Protein AF-0000000083613245 (afdb_homodimer)

Secondary structure (DSSP, 8-state):
------------------------------HHHHHHHH--SS--EE-HHHHHHHHHTT----HHHHHHHHHHHHHHHHTT-SSEEEE-SSEEEEEETTTTEEEEEEEGGGGTTEEE-S-SEEEE-/------------------------------HHHHHHHH--SS--EE-HHHHHHHHHTT----HHHHHHHHHHHHHHHHTT-SSEEEE-SSEEEEEETTTTEEEEEEEGGGGTTEEE-S-SEEEE-

Organism: NCBI:txid2304605

Solvent-accessible surface area (backbone atoms only — not comparable to full-atom values): 14466 Å² total; per-residue (Å²): 139,84,81,81,79,77,77,77,73,76,81,72,77,76,73,76,73,76,74,73,74,72,72,71,74,68,71,74,65,50,62,60,69,60,43,65,74,68,45,76,83,89,46,65,39,70,34,70,62,15,49,54,36,25,61,76,64,67,61,77,63,51,71,68,54,48,51,53,48,41,53,51,44,51,52,39,35,75,72,66,28,46,26,32,36,38,37,44,86,64,31,34,32,37,31,33,43,81,75,35,27,32,54,37,50,40,52,39,83,68,39,61,71,32,73,44,65,87,24,30,23,39,34,31,89,142,82,80,78,76,81,79,77,75,79,77,71,80,76,74,74,71,77,74,73,73,73,74,72,76,69,74,74,66,50,61,60,67,60,43,65,73,67,45,74,85,87,45,67,41,72,34,70,62,15,49,53,36,24,61,77,64,67,60,80,62,52,72,67,56,48,51,53,49,42,53,51,44,51,52,38,35,76,72,66,29,47,27,31,35,37,37,44,86,64,30,34,31,37,28,34,43,82,74,35,26,34,54,36,48,41,50,38,82,67,39,60,72,33,73,44,66,87,25,30,21,38,34,31,89

Nearest PDB structures (foldseek):
  7pwo-assembly1_k2  TM=3.249E-01  e=3.951E+00  Giardia lamblia ATCC 50803
  7epq-assembly1_B  TM=3.808E-01  e=3.234E+00  Porphyromonas gingivalis ATCC 33277
  7epq-assembly1_A  TM=3.756E-01  e=3.951E+00  Porphyromonas gingivalis ATCC 33277
  6xb3-assembly8_P  TM=3.839E-01  e=4.516E+00  Autographa californica nucleopolyhedrovirus
  3cet-assembly1_B  TM=3.873E-01  e=7.209E+00  Methanococcus maripaludis S2

InterPro domains:
  IPR013367 Flagellar, putative [PF12611] (101-124)
  IPR013367 Flagellar, putative [TIGR02530] (30-125)

pLDDT: mean 77.13, std 27.81, range [25.5, 98.88]

Structure (mmCIF, N/CA/C/O backbone):
data_AF-0000000083613245-model_v1
#
loop_
_entity.id
_entity.type
_entity.pdbx_description
1 polymer 'Flagellar protein'
#
loop_
_atom_site.group_PDB
_atom_site.id
_atom_site.type_symbol
_atom_site.label_atom_id
_atom_site.label_alt_id
_atom_site.label_comp_id
_atom_site.label_asym_id
_atom_site.label_entity_id
_atom_site.label_seq_id
_atom_site.pdbx_PDB_ins_code
_atom_site.Cartn_x
_atom_site.Cartn_y
_atom_site.Cartn_z
_atom_site.occupancy
_atom_site.B_iso_or_equiv
_atom_site.auth_seq_id
_atom_site.auth_comp_id
_atom_site.auth_asym_id
_atom_site.auth_atom_id
_atom_site.pdbx_PDB_model_num
ATOM 1 N N . MET A 1 1 ? -52.812 -88 5.184 1 31.33 1 MET A N 1
ATOM 2 C CA . MET A 1 1 ? -52.656 -86.875 6.078 1 31.33 1 MET A CA 1
ATOM 3 C C . MET A 1 1 ? -51.719 -85.875 5.488 1 31.33 1 MET A C 1
ATOM 5 O O . MET A 1 1 ? -50.5 -86 5.602 1 31.33 1 MET A O 1
ATOM 9 N N . ASN A 1 2 ? -52.031 -85.312 4.133 1 33.16 2 ASN A N 1
ATOM 10 C CA . ASN A 1 2 ? -51.406 -84.562 3.062 1 33.16 2 ASN A CA 1
ATOM 11 C C . ASN A 1 2 ? -51.062 -83.125 3.52 1 33.16 2 ASN A C 1
ATOM 13 O O . ASN A 1 2 ? -51.875 -82.438 4.125 1 33.16 2 ASN A O 1
ATOM 17 N N . ARG A 1 3 ? -49.719 -82.875 3.717 1 37.22 3 ARG A N 1
ATOM 18 C CA . ARG A 1 3 ? -48.844 -81.812 4.184 1 37.22 3 ARG A CA 1
ATOM 19 C C . ARG A 1 3 ? -49.094 -80.5 3.373 1 37.22 3 ARG A C 1
ATOM 21 O O . ARG A 1 3 ? -48.906 -80.5 2.154 1 37.22 3 ARG A O 1
ATOM 28 N N . ILE A 1 4 ? -50.188 -79.75 3.654 1 38.06 4 ILE A N 1
ATOM 29 C CA . ILE A 1 4 ? -50.531 -78.438 3.066 1 38.06 4 ILE A CA 1
ATOM 30 C C . ILE A 1 4 ? -49.344 -77.5 3.086 1 38.06 4 ILE A C 1
ATOM 32 O O . ILE A 1 4 ? -48.781 -77.25 4.148 1 38.06 4 ILE A O 1
ATOM 36 N N . ASP A 1 5 ? -48.5 -77.438 1.998 1 34.72 5 ASP A N 1
ATOM 37 C CA . ASP A 1 5 ? -47.344 -76.688 1.516 1 34.72 5 ASP A CA 1
ATOM 38 C C . ASP A 1 5 ? -47.562 -75.188 1.632 1 34.72 5 ASP A C 1
ATOM 40 O O . ASP A 1 5 ? -48.312 -74.625 0.864 1 34.72 5 ASP A O 1
ATOM 44 N N . ILE A 1 6 ? -47.969 -74.625 2.834 1 37.5 6 ILE A N 1
ATOM 45 C CA . ILE A 1 6 ? -48.25 -73.188 3.025 1 37.5 6 ILE A CA 1
ATOM 46 C C . ILE A 1 6 ? -47.062 -72.375 2.566 1 37.5 6 ILE A C 1
ATOM 48 O O . ILE A 1 6 ? -45.969 -72.5 3.107 1 37.5 6 ILE A O 1
ATOM 52 N N . SER A 1 7 ? -47 -72.062 1.226 1 37.66 7 SER A N 1
ATOM 53 C CA . SER A 1 7 ? -46.094 -71.25 0.382 1 37.66 7 SER A CA 1
ATOM 54 C C . SER A 1 7 ? -45.812 -69.875 1.007 1 37.66 7 SER A C 1
ATOM 56 O O . SER A 1 7 ? -46.75 -69.125 1.3 1 37.66 7 SER A O 1
ATOM 58 N N . HIS A 1 8 ? -44.812 -69.812 1.957 1 38.38 8 HIS A N 1
ATOM 59 C CA . HIS A 1 8 ? -44.281 -68.688 2.705 1 38.38 8 HIS A CA 1
ATOM 60 C C . HIS A 1 8 ? -43.875 -67.562 1.771 1 38.38 8 HIS A C 1
ATOM 62 O O . HIS A 1 8 ? -43.062 -67.75 0.881 1 38.38 8 HIS A O 1
ATOM 68 N N . LEU A 1 9 ? -44.844 -66.812 1.185 1 36.56 9 LEU A N 1
ATOM 69 C CA . LEU A 1 9 ? -44.594 -65.688 0.267 1 36.56 9 LEU A CA 1
ATOM 70 C C . LEU A 1 9 ? -43.75 -64.625 0.919 1 36.56 9 LEU A C 1
ATOM 72 O O . LEU A 1 9 ? -44.188 -63.938 1.831 1 36.56 9 LEU A O 1
ATOM 76 N N . PRO A 1 10 ? -42.5 -64.938 1.386 1 34.09 10 PRO A N 1
ATOM 77 C CA . PRO A 1 10 ? -41.875 -63.812 2.111 1 34.09 10 PRO A CA 1
ATOM 78 C C . PRO A 1 10 ? -41.75 -62.562 1.257 1 34.09 10 PRO A C 1
ATOM 80 O O . PRO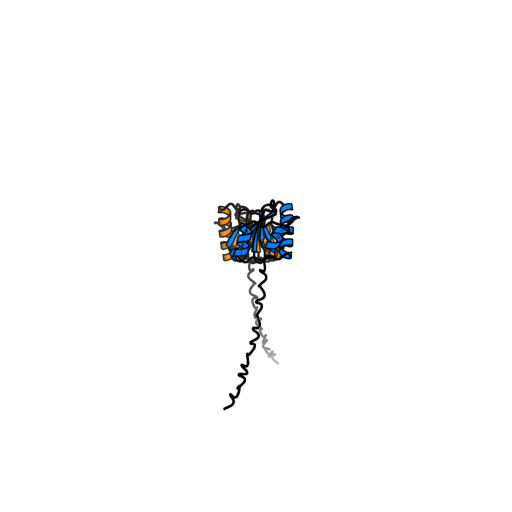 A 1 10 ? -41.562 -62.625 0.042 1 34.09 10 PRO A O 1
ATOM 83 N N . LEU A 1 11 ? -42.625 -61.5 1.404 1 35.75 11 LEU A N 1
ATOM 84 C CA . LEU A 1 11 ? -42.656 -60.156 0.8 1 35.75 11 LEU A CA 1
ATOM 85 C C . LEU A 1 11 ? -41.344 -59.438 0.984 1 35.75 11 LEU A C 1
ATOM 87 O O . LEU A 1 11 ? -40.906 -59.188 2.115 1 35.75 11 LEU A O 1
ATOM 91 N N . ARG A 1 12 ? -40.25 -59.75 0.27 1 36.34 12 ARG A N 1
ATOM 92 C CA . ARG A 1 12 ? -38.938 -59.094 0.307 1 36.34 12 ARG A CA 1
ATOM 93 C C . ARG A 1 12 ? -39.062 -57.625 -0.04 1 36.34 12 ARG A C 1
ATOM 95 O O . ARG A 1 12 ? -39.438 -57.281 -1.157 1 36.34 12 ARG A O 1
ATOM 102 N N . PRO A 1 13 ? -39.531 -56.75 0.922 1 36.31 13 PRO A N 1
ATOM 103 C CA . PRO A 1 13 ? -39.562 -55.344 0.51 1 36.31 13 PRO A CA 1
ATOM 104 C C . PRO A 1 13 ? -38.219 -54.844 -0.017 1 36.31 13 PRO A C 1
ATOM 106 O O . PRO A 1 13 ? -37.156 -55.188 0.548 1 36.31 13 PRO A O 1
ATOM 109 N N . THR A 1 14 ? -37.969 -54.875 -1.329 1 31.77 14 THR A N 1
ATOM 110 C CA . THR A 1 14 ? -36.781 -54.375 -2.045 1 31.77 14 THR A CA 1
ATOM 111 C C . THR A 1 14 ? -36.5 -52.906 -1.676 1 31.77 14 THR A C 1
ATOM 113 O O . THR A 1 14 ? -37.312 -52.031 -1.949 1 31.77 14 THR A O 1
ATOM 116 N N . ILE A 1 15 ? -36.188 -52.656 -0.421 1 32.38 15 ILE A N 1
ATOM 117 C CA . ILE A 1 15 ? -35.781 -51.312 -0.062 1 32.38 15 ILE A CA 1
ATOM 118 C C . ILE A 1 15 ? -34.688 -50.844 -1.024 1 32.38 15 ILE A C 1
ATOM 120 O O . ILE A 1 15 ? -33.625 -51.438 -1.127 1 32.38 15 ILE A O 1
ATOM 124 N N . HIS A 1 16 ? -35.094 -50.375 -2.223 1 32.19 16 HIS A N 1
ATOM 125 C CA . HIS A 1 16 ? -34.188 -49.719 -3.129 1 32.19 16 HIS A CA 1
ATOM 126 C C . HIS A 1 16 ? -33.344 -48.656 -2.391 1 32.19 16 HIS A C 1
ATOM 128 O O . HIS A 1 16 ? -33.906 -47.812 -1.701 1 32.19 16 HIS A O 1
ATOM 134 N N . LYS A 1 17 ? -32.25 -49.031 -1.777 1 25.5 17 LYS A N 1
ATOM 135 C CA . LYS A 1 17 ? -31.25 -48.094 -1.255 1 25.5 17 LYS A CA 1
ATOM 136 C C . LYS A 1 17 ? -30.891 -47.031 -2.287 1 25.5 17 LYS A C 1
ATOM 138 O O . LYS A 1 17 ? -30.422 -47.344 -3.379 1 25.5 17 LYS A O 1
ATOM 143 N N . LYS A 1 18 ? -31.719 -45.969 -2.408 1 30.31 18 LYS A N 1
ATOM 144 C CA . LYS A 1 18 ? -31.25 -44.75 -3.082 1 30.31 18 LYS A CA 1
ATOM 145 C C . LYS A 1 18 ? -29.812 -44.438 -2.699 1 30.31 18 LYS A C 1
ATOM 147 O O . LYS A 1 18 ? -29.531 -44.156 -1.531 1 30.31 18 LYS A O 1
ATOM 152 N N . ASN A 1 19 ? -28.844 -45.281 -3.219 1 26.42 19 ASN A N 1
ATOM 153 C CA . ASN A 1 19 ? -27.438 -44.875 -3.1 1 26.42 19 ASN A CA 1
ATOM 154 C C . ASN A 1 19 ? -27.25 -43.406 -3.355 1 26.42 19 ASN A C 1
ATOM 156 O O . ASN A 1 19 ? -27.547 -42.906 -4.445 1 26.42 19 ASN A O 1
ATOM 160 N N . ALA A 1 20 ? -27.531 -42.5 -2.377 1 31.92 20 ALA A N 1
ATOM 161 C CA . ALA A 1 20 ? -27.141 -41.094 -2.359 1 31.92 20 ALA A CA 1
ATOM 162 C C . ALA A 1 20 ? -25.703 -40.906 -2.805 1 31.92 20 ALA A C 1
ATOM 164 O O . ALA A 1 20 ? -24.781 -41.375 -2.131 1 31.92 20 ALA A O 1
ATOM 165 N N . THR A 1 21 ? -25.469 -41.156 -4.121 1 29.47 21 THR A N 1
ATOM 166 C CA . THR A 1 21 ? -24.172 -40.719 -4.625 1 29.47 21 THR A CA 1
ATOM 167 C C . THR A 1 21 ? -23.812 -39.344 -4.07 1 29.47 21 THR A C 1
ATOM 169 O O . THR A 1 21 ? -24.516 -38.375 -4.328 1 29.47 21 THR A O 1
ATOM 172 N N . ILE A 1 22 ? -23.375 -39.25 -2.791 1 29.56 22 ILE A N 1
ATOM 173 C CA . ILE A 1 22 ? -22.656 -38.094 -2.307 1 29.56 22 ILE A CA 1
ATOM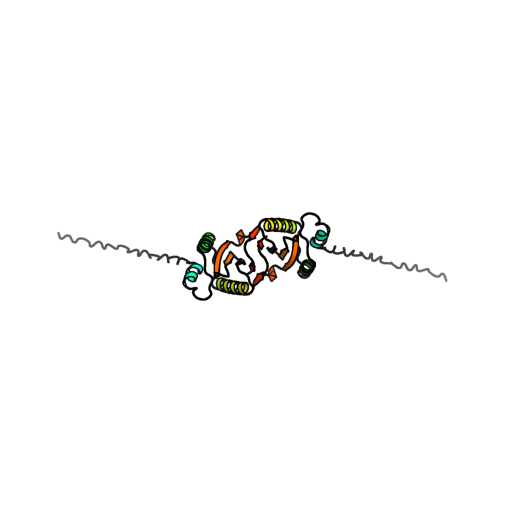 174 C C . ILE A 1 22 ? -21.703 -37.562 -3.381 1 29.56 22 ILE A C 1
ATOM 176 O O . ILE A 1 22 ? -20.781 -38.281 -3.775 1 29.56 22 ILE A O 1
ATOM 180 N N . ALA A 1 23 ? -22.219 -36.906 -4.414 1 33.56 23 ALA A N 1
ATOM 181 C CA . ALA A 1 23 ? -21.359 -36.188 -5.352 1 33.56 23 ALA A CA 1
ATOM 182 C C . ALA A 1 23 ? -20.156 -35.594 -4.641 1 33.56 23 ALA A C 1
ATOM 184 O O . ALA A 1 23 ? -20.266 -35.062 -3.527 1 33.56 23 ALA A O 1
ATOM 185 N N . GLN A 1 24 ? -18.938 -36.219 -4.762 1 32 24 GLN A N 1
ATOM 186 C CA . GLN A 1 24 ? -17.609 -35.719 -4.422 1 32 24 GLN A CA 1
ATOM 187 C C . GLN A 1 24 ? -17.516 -34.219 -4.621 1 32 24 GLN A C 1
ATOM 189 O O . GLN A 1 24 ? -17.844 -33.719 -5.691 1 32 24 GLN A O 1
ATOM 194 N N . VAL A 1 25 ? -17.75 -33.5 -3.602 1 33.81 25 VAL A N 1
ATOM 195 C CA . VAL A 1 25 ? -17.281 -32.125 -3.574 1 33.81 25 VAL A CA 1
ATOM 196 C C . VAL A 1 25 ? -15.984 -31.984 -4.359 1 33.81 25 VAL A C 1
ATOM 198 O O . VAL A 1 25 ? -14.984 -32.625 -4.02 1 33.81 25 VAL A O 1
ATOM 201 N N . GLN A 1 26 ? -16.016 -32.094 -5.715 1 35.56 26 GLN A N 1
ATOM 202 C CA . GLN A 1 26 ? -14.867 -31.688 -6.508 1 35.56 26 GLN A CA 1
ATOM 203 C C . GLN A 1 26 ? -14.039 -30.625 -5.773 1 35.56 26 GLN A C 1
ATOM 205 O O . GLN A 1 26 ? -14.578 -29.625 -5.301 1 35.56 26 GLN A O 1
ATOM 210 N N . GLY A 1 27 ? -13.086 -31.094 -5.031 1 35.47 27 GLY A N 1
ATOM 211 C CA . GLY A 1 27 ? -12.094 -30.219 -4.426 1 35.47 27 GLY A CA 1
ATOM 212 C C . GLY A 1 27 ? -11.867 -28.938 -5.215 1 35.47 27 GLY A C 1
ATOM 213 O O . GLY A 1 27 ? -11.57 -28.984 -6.41 1 35.47 27 GLY A O 1
ATOM 214 N N . ASN A 1 28 ? -12.734 -27.984 -5.074 1 36.56 28 ASN A N 1
ATOM 215 C CA . ASN A 1 28 ? -12.383 -26.641 -5.508 1 36.56 28 ASN A CA 1
ATOM 216 C C . ASN A 1 28 ? -10.875 -26.406 -5.445 1 36.56 28 ASN A C 1
ATOM 218 O O . ASN A 1 28 ? -10.344 -26.047 -4.391 1 36.56 28 ASN A O 1
ATOM 222 N N . GLN A 1 29 ? -10.07 -27.406 -5.816 1 41.66 29 GLN A N 1
ATOM 223 C CA . GLN A 1 29 ? -8.688 -26.984 -6.016 1 41.66 29 GLN A CA 1
ATOM 224 C C . GLN A 1 29 ? -8.625 -25.578 -6.594 1 41.66 29 GLN A C 1
ATOM 226 O O . GLN A 1 29 ? -9.203 -25.312 -7.648 1 41.66 29 GLN A O 1
ATOM 231 N N . SER A 1 30 ? -8.547 -24.578 -5.746 1 46.59 30 SER A N 1
ATOM 232 C CA . SER A 1 30 ? -8.445 -23.156 -6.102 1 46.59 30 SER A CA 1
ATOM 233 C C . SER A 1 30 ? -7.598 -22.969 -7.355 1 46.59 30 SER A C 1
ATOM 235 O O . SER A 1 30 ? -6.734 -23.797 -7.66 1 46.59 30 SER A O 1
ATOM 237 N N . PHE A 1 31 ? -8.195 -22.266 -8.391 1 45.81 31 PHE A N 1
ATOM 238 C CA . PHE A 1 31 ? -7.559 -21.828 -9.625 1 45.81 31 PHE A CA 1
ATOM 239 C C . PHE A 1 31 ? -6.055 -21.688 -9.438 1 45.81 31 PHE A C 1
ATOM 241 O O . PHE A 1 31 ? -5.277 -22.062 -10.32 1 45.81 31 PHE A O 1
ATOM 248 N N . VAL A 1 32 ? -5.551 -21.359 -8.18 1 50.88 32 VAL A N 1
ATOM 249 C CA . VAL A 1 32 ? -4.129 -21.141 -7.938 1 50.88 32 VAL A CA 1
ATOM 250 C C . VAL A 1 32 ? -3.354 -22.438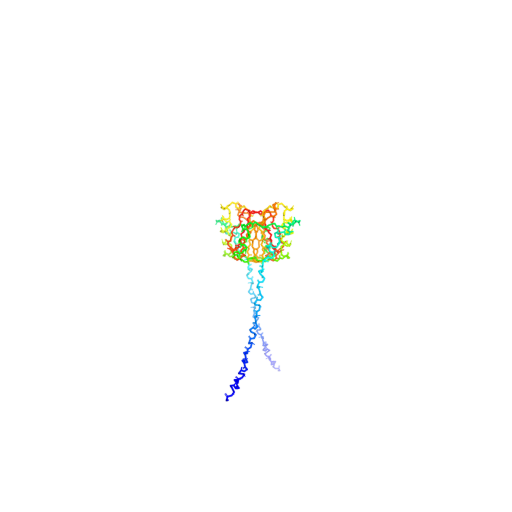 -8.172 1 50.88 32 VAL A C 1
ATOM 252 O O . VAL A 1 32 ? -2.262 -22.422 -8.742 1 50.88 32 VAL A O 1
ATOM 255 N N . ASN A 1 33 ? -3.949 -23.531 -7.641 1 49.31 33 ASN A N 1
ATOM 256 C CA . ASN A 1 33 ? -3.225 -24.781 -7.805 1 49.31 33 ASN A CA 1
ATOM 257 C C . ASN A 1 33 ? -3.076 -25.156 -9.273 1 49.31 33 ASN A C 1
ATOM 259 O O . ASN A 1 33 ? -2.047 -25.703 -9.68 1 49.31 33 ASN A O 1
ATOM 263 N N . HIS A 1 34 ? -4.066 -24.891 -10.062 1 50.84 34 HIS A N 1
ATOM 264 C CA . HIS A 1 34 ? -3.986 -25.234 -11.477 1 50.84 34 HIS A CA 1
ATOM 265 C C . HIS A 1 34 ? -3.031 -24.297 -12.219 1 50.84 34 HIS A C 1
ATOM 267 O O . HIS A 1 34 ? -2.334 -24.734 -13.141 1 50.84 34 HIS A O 1
ATOM 273 N N . LEU A 1 35 ? -2.967 -23.094 -11.719 1 49.72 35 LEU A N 1
ATOM 274 C CA . LEU A 1 35 ? -2.152 -22.109 -12.414 1 49.72 35 LEU A CA 1
ATOM 275 C C . LEU A 1 35 ? -0.668 -22.438 -12.289 1 49.72 35 LEU A C 1
ATOM 277 O O . LEU A 1 35 ? 0.107 -22.203 -13.219 1 49.72 35 LEU A O 1
ATOM 281 N N . GLN A 1 36 ? -0.317 -23.047 -11.188 1 50.31 36 GLN A N 1
ATOM 282 C CA . GLN A 1 36 ? 1.115 -23.297 -11.086 1 50.31 36 GLN A CA 1
ATOM 283 C C . GLN A 1 36 ? 1.619 -24.094 -12.289 1 50.31 36 GLN A C 1
ATOM 285 O O . GLN A 1 36 ? 2.752 -23.906 -12.734 1 50.31 36 GLN A O 1
ATOM 290 N N . LYS A 1 37 ? 0.871 -24.984 -12.586 1 46.38 37 LYS A N 1
ATOM 291 C CA . LYS A 1 37 ? 1.409 -25.859 -13.633 1 46.38 37 LYS A CA 1
ATOM 292 C C . LYS A 1 37 ? 1.475 -25.125 -14.969 1 46.38 37 LYS A C 1
ATOM 294 O O . LYS A 1 37 ? 2.385 -25.375 -15.766 1 46.38 37 LYS A O 1
ATOM 299 N N . ALA A 1 38 ? 0.491 -24.359 -15.266 1 42.28 38 ALA A N 1
ATOM 300 C CA . ALA A 1 38 ? 0.345 -23.906 -16.641 1 42.28 38 ALA A CA 1
ATOM 301 C C . ALA A 1 38 ? 1.172 -22.656 -16.891 1 42.28 38 ALA A C 1
ATOM 303 O O . ALA A 1 38 ? 1.145 -22.094 -18 1 42.28 38 ALA A O 1
ATOM 304 N N . THR A 1 39 ? 1.749 -21.969 -15.891 1 46.25 39 THR A N 1
ATOM 305 C CA . THR A 1 39 ? 2.158 -20.594 -16.188 1 46.25 39 THR A CA 1
ATOM 306 C C . THR A 1 39 ? 3.492 -20.578 -16.922 1 46.25 39 THR A C 1
ATOM 308 O O . THR A 1 39 ? 4.551 -20.438 -16.312 1 46.25 39 THR A O 1
ATOM 311 N N . LYS A 1 40 ? 3.744 -21.359 -17.688 1 46.25 40 LYS A N 1
ATOM 312 C CA . LYS A 1 40 ? 4.98 -21.172 -18.453 1 46.25 40 LYS A CA 1
ATOM 313 C C . LYS A 1 40 ? 5.168 -19.719 -18.859 1 46.25 40 LYS A C 1
ATOM 315 O O . LYS A 1 40 ? 6.277 -19.188 -18.797 1 46.25 40 LYS A O 1
ATOM 320 N N . ASN A 1 41 ? 4.383 -18.969 -19.641 1 50.81 41 ASN A N 1
ATOM 321 C CA . ASN A 1 41 ? 4.598 -17.766 -20.422 1 50.81 41 ASN A CA 1
ATOM 322 C C . ASN A 1 41 ? 3.992 -16.531 -19.75 1 50.81 41 ASN A C 1
ATOM 324 O O . ASN A 1 41 ? 2.832 -16.203 -20 1 50.81 41 ASN A O 1
ATOM 328 N N . GLY A 1 42 ? 4.711 -15.805 -18.812 1 61.94 42 GLY A N 1
ATOM 329 C CA . GLY A 1 42 ? 4.344 -14.453 -18.422 1 61.94 42 GLY A CA 1
ATOM 330 C C . GLY A 1 42 ? 3.434 -14.414 -17.219 1 61.94 42 GLY A C 1
ATOM 331 O O . GLY A 1 42 ? 2.648 -13.477 -17.047 1 61.94 42 GLY A O 1
ATOM 332 N N . THR A 1 43 ? 3.357 -15.531 -16.516 1 81.62 43 THR A N 1
ATOM 333 C CA . THR A 1 43 ? 2.457 -15.562 -15.367 1 81.62 43 THR A CA 1
ATOM 334 C C . THR A 1 43 ? 3.246 -15.625 -14.062 1 81.62 43 THR A C 1
ATOM 336 O O . THR A 1 43 ? 4.344 -16.188 -14.016 1 81.62 43 THR A O 1
ATOM 339 N N . LEU A 1 44 ? 2.824 -15 -13.062 1 96 44 LEU A N 1
ATOM 340 C CA . LEU A 1 44 ? 3.416 -14.977 -11.734 1 96 44 LEU A CA 1
ATOM 341 C C . LEU A 1 44 ? 3.389 -16.359 -11.102 1 96 44 LEU A C 1
ATOM 343 O O . LEU A 1 44 ? 2.402 -17.094 -11.234 1 96 44 LEU A O 1
ATOM 347 N N . LYS A 1 45 ? 4.555 -16.766 -10.562 1 96.06 45 LYS A N 1
ATOM 348 C CA . LYS A 1 45 ? 4.617 -17.984 -9.758 1 96.06 45 LYS A CA 1
ATOM 349 C C . LYS A 1 45 ? 4.203 -17.719 -8.32 1 96.06 45 LYS A C 1
ATOM 351 O O . LYS A 1 45 ? 4.164 -16.562 -7.879 1 96.06 45 LYS A O 1
ATOM 356 N N . ILE A 1 46 ? 3.875 -18.875 -7.652 1 97.06 46 ILE A N 1
ATOM 357 C CA . ILE A 1 46 ? 3.527 -18.781 -6.238 1 97.06 46 ILE A CA 1
ATOM 358 C C . ILE A 1 46 ? 4.535 -19.578 -5.41 1 97.06 46 ILE A C 1
ATOM 360 O O . ILE A 1 46 ? 4.773 -20.75 -5.676 1 97.06 46 ILE A O 1
ATOM 364 N N . SER A 1 47 ? 5.129 -18.906 -4.48 1 97.38 47 SER A N 1
ATOM 365 C CA . SER A 1 47 ? 6.078 -19.594 -3.619 1 97.38 47 SER A CA 1
ATOM 366 C C . SER A 1 47 ? 5.371 -20.609 -2.713 1 97.38 47 SER A C 1
ATOM 368 O O . SER A 1 47 ? 4.152 -20.547 -2.547 1 97.38 47 SER A O 1
ATOM 370 N N . LYS A 1 48 ? 6.145 -21.484 -2.094 1 97.31 48 LYS A N 1
ATOM 371 C CA . LYS A 1 48 ? 5.594 -22.438 -1.133 1 97.31 48 LYS A CA 1
ATOM 372 C C . LYS A 1 48 ? 4.945 -21.719 0.045 1 97.31 48 LYS A C 1
ATOM 374 O O . LYS A 1 48 ? 3.84 -22.062 0.462 1 97.31 48 LYS A O 1
ATOM 379 N N . HIS A 1 49 ? 5.613 -20.75 0.54 1 97.25 49 HIS A N 1
ATOM 380 C CA . HIS A 1 49 ? 5.129 -19.969 1.674 1 97.25 49 HIS A CA 1
ATOM 381 C C . HIS A 1 49 ? 3.818 -19.266 1.338 1 97.25 49 HIS A C 1
ATOM 383 O O . HIS A 1 49 ? 2.861 -19.312 2.115 1 97.25 49 HIS A O 1
ATOM 389 N N . ALA A 1 50 ? 3.807 -18.656 0.216 1 97.56 50 ALA A N 1
ATOM 390 C CA . ALA A 1 50 ? 2.588 -17.969 -0.211 1 97.56 50 ALA A CA 1
ATOM 391 C C . ALA A 1 50 ? 1.43 -18.953 -0.36 1 97.56 50 ALA A C 1
ATOM 393 O O . ALA A 1 50 ? 0.306 -18.672 0.061 1 97.56 50 ALA A O 1
ATOM 394 N N . ASN A 1 51 ? 1.732 -20.047 -0.942 1 96.75 51 ASN A N 1
ATOM 395 C CA . ASN A 1 51 ? 0.708 -21.062 -1.149 1 96.75 51 ASN A CA 1
ATOM 396 C C . ASN A 1 51 ? 0.126 -21.547 0.174 1 96.75 51 ASN A C 1
ATOM 398 O O . ASN A 1 51 ? -1.093 -21.656 0.319 1 96.75 51 ASN A O 1
ATOM 402 N N . GLU A 1 52 ? 0.986 -21.828 1.082 1 97.38 52 GLU A N 1
ATOM 403 C CA . GLU A 1 52 ? 0.548 -22.281 2.398 1 97.38 52 GLU A CA 1
ATOM 404 C C . GLU A 1 52 ? -0.32 -21.234 3.084 1 97.38 52 GLU A C 1
ATOM 406 O O . GLU A 1 52 ? -1.359 -21.562 3.662 1 97.38 52 GLU A O 1
ATOM 411 N N . ARG A 1 53 ? 0.084 -19.984 2.957 1 97.38 53 ARG A N 1
ATOM 412 C CA . ARG A 1 53 ? -0.675 -18.891 3.561 1 97.38 53 ARG A CA 1
ATOM 413 C C . ARG A 1 53 ? -2.033 -18.734 2.887 1 97.38 53 ARG A C 1
ATOM 415 O O . ARG A 1 53 ? -3.039 -18.484 3.555 1 97.38 53 ARG A O 1
ATOM 422 N N . MET A 1 54 ? -2.049 -18.859 1.665 1 96.75 54 MET A N 1
ATOM 423 C CA . MET A 1 54 ? -3.297 -18.734 0.919 1 96.75 54 MET A CA 1
ATOM 424 C C . MET A 1 54 ? -4.289 -19.812 1.314 1 96.75 54 MET A C 1
ATOM 426 O O . MET A 1 54 ? -5.48 -19.547 1.469 1 96.75 54 MET A O 1
ATOM 430 N N . ILE A 1 55 ? -3.771 -20.984 1.494 1 95.44 55 ILE A N 1
ATOM 431 C CA . ILE A 1 55 ? -4.602 -22.109 1.906 1 95.44 55 ILE A CA 1
ATOM 432 C C . ILE A 1 55 ? -5.102 -21.891 3.332 1 95.44 55 ILE A C 1
ATOM 434 O O . ILE A 1 55 ? -6.297 -22.016 3.602 1 95.44 55 ILE A O 1
ATOM 438 N N . GLU A 1 56 ? -4.203 -21.484 4.184 1 96.5 56 GLU A N 1
ATO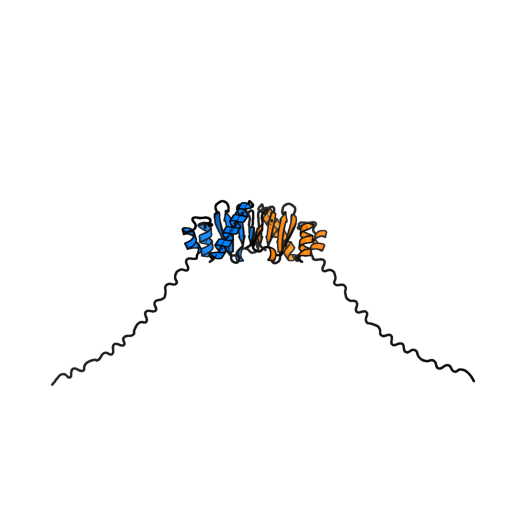M 439 C CA . GLU A 1 56 ? -4.527 -21.281 5.59 1 96.5 56 GLU A CA 1
ATOM 440 C C . GLU A 1 56 ? -5.582 -20.188 5.754 1 96.5 56 GLU A C 1
ATOM 442 O O . GLU A 1 56 ? -6.441 -20.266 6.633 1 96.5 56 GLU A O 1
ATOM 447 N N . ARG A 1 57 ? -5.469 -19.188 4.875 1 95.31 57 ARG A N 1
ATOM 448 C CA . ARG A 1 57 ? -6.336 -18.031 5.016 1 95.31 57 ARG A CA 1
ATOM 449 C C . ARG A 1 57 ? -7.512 -18.094 4.047 1 95.31 57 ARG A C 1
ATOM 451 O O . ARG A 1 57 ? -8.305 -17.156 3.959 1 95.31 57 ARG A O 1
ATOM 458 N N . ASN A 1 58 ? -7.562 -19.172 3.361 1 94.88 58 ASN A N 1
ATOM 459 C CA . ASN A 1 58 ? -8.633 -19.391 2.396 1 94.88 58 ASN A CA 1
ATOM 460 C C . ASN A 1 58 ? -8.727 -18.25 1.393 1 94.88 58 ASN A C 1
ATOM 462 O O . ASN A 1 58 ? -9.82 -17.734 1.118 1 94.88 58 ASN A O 1
ATOM 466 N N . ILE A 1 59 ? -7.582 -17.812 0.952 1 96.31 59 ILE A N 1
ATOM 467 C CA . ILE A 1 59 ? -7.492 -16.781 -0.078 1 96.31 59 ILE A CA 1
ATOM 468 C C . ILE A 1 59 ? -7.676 -17.422 -1.456 1 96.31 59 ILE A C 1
ATOM 470 O O . ILE A 1 59 ? -6.953 -18.344 -1.818 1 96.31 59 ILE A O 1
ATOM 474 N N . HIS A 1 60 ? -8.672 -16.859 -2.164 1 93.38 60 HIS A N 1
ATOM 475 C CA . HIS A 1 60 ? -8.938 -17.312 -3.523 1 93.38 60 HIS A CA 1
ATOM 476 C C . HIS A 1 60 ? -8.844 -16.156 -4.52 1 93.38 60 HIS A C 1
ATOM 478 O O . HIS A 1 60 ? -9.539 -15.156 -4.371 1 93.38 60 HIS A O 1
ATOM 484 N N . ILE A 1 61 ? -8.062 -16.422 -5.477 1 93.5 61 ILE A N 1
ATOM 485 C CA . ILE A 1 61 ? -7.883 -15.414 -6.516 1 93.5 61 ILE A CA 1
ATOM 486 C C . ILE A 1 61 ? -8.359 -15.961 -7.855 1 93.5 61 ILE A C 1
ATOM 488 O O . ILE A 1 61 ? -7.875 -17 -8.312 1 93.5 61 ILE A O 1
ATOM 492 N N . SER A 1 62 ? -9.312 -15.25 -8.43 1 92.88 62 SER A N 1
ATOM 493 C CA . SER A 1 62 ? -9.844 -15.703 -9.719 1 92.88 62 SER A CA 1
ATOM 494 C C . SER A 1 62 ? -8.805 -15.539 -10.828 1 92.88 62 SER A C 1
ATOM 496 O O . SER A 1 62 ? -7.824 -14.812 -10.664 1 92.88 62 SER A O 1
ATOM 498 N N . GLU A 1 63 ? -9.109 -16.141 -11.953 1 92.12 63 GLU A N 1
ATOM 499 C CA . GLU A 1 63 ? -8.234 -16.016 -13.117 1 92.12 63 GLU A CA 1
ATOM 500 C C . GLU A 1 63 ? -8.172 -14.562 -13.602 1 92.12 63 GLU A C 1
ATOM 502 O O . GLU A 1 63 ? -7.102 -14.086 -14 1 92.12 63 GLU A O 1
ATOM 507 N N . GLN A 1 64 ? -9.273 -13.945 -13.539 1 93 64 GLN A N 1
ATOM 508 C CA . GLN A 1 64 ? -9.336 -12.562 -13.984 1 93 64 GLN A CA 1
ATOM 509 C C . GLN A 1 64 ? -8.508 -11.656 -13.07 1 93 64 GLN A C 1
ATOM 511 O O . GLN A 1 64 ? -7.754 -10.805 -13.547 1 93 64 GLN A O 1
ATOM 516 N N . GLU A 1 65 ? -8.602 -11.891 -11.797 1 94.19 65 GLU A N 1
ATOM 517 C CA . GLU A 1 65 ? -7.824 -11.109 -10.836 1 94.19 65 GLU A CA 1
ATOM 518 C C . GLU A 1 65 ? -6.328 -11.367 -11 1 94.19 65 GLU A C 1
ATOM 520 O O . GLU A 1 65 ? -5.516 -10.445 -10.891 1 94.19 65 GLU A O 1
ATOM 525 N N . TRP A 1 66 ? -6.023 -12.562 -11.258 1 94.31 66 TRP A N 1
ATOM 526 C CA . TRP A 1 66 ? -4.629 -12.945 -11.445 1 94.31 66 TRP A CA 1
ATOM 527 C C . TRP A 1 66 ? -4.027 -12.258 -12.664 1 94.31 66 TRP A C 1
ATOM 529 O O . TRP A 1 66 ? -2.904 -11.75 -12.602 1 94.31 66 TRP A O 1
ATOM 539 N N . LYS A 1 67 ? -4.77 -12.258 -13.688 1 94 67 LYS A N 1
ATOM 540 C CA . LYS A 1 67 ? -4.312 -11.602 -14.914 1 94 67 LYS A CA 1
ATOM 541 C C . LYS A 1 67 ? -4.113 -10.102 -14.695 1 94 67 LYS A C 1
ATOM 543 O O . LYS A 1 67 ? -3.102 -9.539 -15.109 1 94 67 LYS A O 1
ATOM 548 N N . GLN A 1 68 ? -5.047 -9.547 -14.039 1 95 68 GLN A N 1
ATOM 549 C CA . GLN A 1 68 ? -4.949 -8.125 -13.742 1 95 68 GLN A CA 1
ATOM 550 C C . GLN A 1 68 ? -3.725 -7.824 -12.883 1 95 68 GLN A C 1
ATOM 552 O O . GLN A 1 68 ? -2.969 -6.895 -13.172 1 95 68 GLN A O 1
ATOM 557 N N . MET A 1 69 ? -3.596 -8.609 -11.898 1 96.5 69 MET A N 1
ATOM 558 C CA . MET A 1 69 ? -2.465 -8.445 -10.992 1 96.5 69 MET A CA 1
ATOM 559 C C . MET A 1 69 ? -1.143 -8.617 -11.734 1 96.5 69 MET A C 1
ATOM 561 O O . MET A 1 69 ? -0.222 -7.816 -11.562 1 96.5 69 MET A O 1
ATOM 565 N N . SER A 1 70 ? -1.059 -9.617 -12.531 1 96.38 70 SER A N 1
ATOM 566 C CA . SER A 1 70 ? 0.165 -9.891 -13.281 1 96.38 70 SER A CA 1
ATOM 567 C C . SER A 1 70 ? 0.52 -8.719 -14.195 1 96.38 70 SER A C 1
ATOM 569 O O . SER A 1 70 ? 1.677 -8.297 -14.25 1 96.38 70 SER A O 1
ATOM 571 N N . GLN A 1 71 ? -0.456 -8.188 -14.836 1 96.19 71 GLN A N 1
ATOM 572 C CA . GLN A 1 71 ? -0.238 -7.059 -15.727 1 96.19 71 GLN A CA 1
ATOM 573 C C . GLN A 1 71 ? 0.262 -5.84 -14.961 1 96.19 71 GLN A C 1
ATOM 575 O O . GLN A 1 71 ? 1.185 -5.152 -15.406 1 96.19 71 GLN A O 1
ATOM 580 N N . LYS A 1 72 ? -0.307 -5.613 -13.844 1 97.75 72 LYS A N 1
ATOM 581 C CA . LYS A 1 72 ? 0.075 -4.449 -13.047 1 97.75 72 LYS A CA 1
ATOM 582 C C . LYS A 1 72 ? 1.466 -4.629 -12.445 1 97.75 72 LYS A C 1
ATOM 584 O O . LYS A 1 72 ? 2.215 -3.66 -12.305 1 97.75 72 LYS A O 1
ATOM 589 N N . VAL A 1 73 ? 1.788 -5.852 -12.094 1 98.25 73 VAL A N 1
ATOM 590 C CA . VAL A 1 73 ? 3.125 -6.133 -11.578 1 98.25 73 VAL A CA 1
ATOM 591 C C . VAL A 1 73 ? 4.16 -5.879 -12.672 1 98.25 73 VAL A C 1
ATOM 593 O O . VAL A 1 73 ? 5.219 -5.305 -12.414 1 98.25 73 VAL A O 1
ATOM 596 N N . TYR A 1 74 ? 3.834 -6.258 -13.859 1 97.19 74 TYR A N 1
ATOM 597 C CA . TYR A 1 74 ? 4.75 -6.023 -14.969 1 97.19 74 TYR A CA 1
ATOM 598 C C . TYR A 1 74 ? 4.898 -4.535 -15.25 1 97.19 74 TYR A C 1
ATOM 600 O O . TYR A 1 74 ? 6.004 -4.051 -15.508 1 97.19 74 TYR A O 1
ATOM 608 N N . GLU A 1 75 ? 3.818 -3.855 -15.203 1 98 75 GLU A N 1
ATOM 609 C CA . GLU A 1 75 ? 3.877 -2.406 -15.359 1 98 75 GLU A CA 1
ATOM 610 C C . GLU A 1 75 ? 4.734 -1.764 -14.273 1 98 75 GLU A C 1
ATOM 612 O O . GLU A 1 75 ? 5.547 -0.88 -14.555 1 98 75 GLU A O 1
ATOM 617 N N . ALA A 1 76 ? 4.539 -2.209 -13.086 1 98.44 76 ALA A N 1
ATOM 618 C CA . ALA A 1 76 ? 5.32 -1.688 -11.969 1 98.44 76 ALA A CA 1
ATOM 619 C C . ALA A 1 76 ? 6.809 -1.966 -12.156 1 98.44 76 ALA A C 1
ATOM 621 O O . ALA A 1 76 ? 7.645 -1.099 -11.898 1 98.44 76 ALA A O 1
ATOM 622 N N . ARG A 1 77 ? 7.074 -3.111 -12.609 1 98 77 ARG A N 1
ATOM 623 C CA . ARG A 1 77 ? 8.461 -3.48 -12.875 1 98 77 ARG A CA 1
ATOM 624 C C . ARG A 1 77 ? 9.094 -2.545 -13.906 1 98 77 ARG A C 1
ATOM 626 O O . ARG A 1 77 ? 10.234 -2.107 -13.734 1 98 77 ARG A O 1
ATOM 633 N N . ALA A 1 78 ? 8.32 -2.273 -14.906 1 97.81 78 ALA A N 1
ATOM 634 C CA . ALA A 1 78 ? 8.805 -1.387 -15.961 1 97.81 78 ALA A CA 1
ATOM 635 C C . ALA A 1 78 ? 9.094 0.009 -15.422 1 97.81 78 ALA A C 1
ATOM 637 O O . ALA A 1 78 ? 9.938 0.731 -15.961 1 97.81 78 ALA A O 1
ATOM 638 N N . LYS A 1 79 ? 8.469 0.302 -14.328 1 98.06 79 LYS A N 1
ATOM 639 C CA . LYS A 1 79 ? 8.648 1.612 -13.711 1 98.06 79 LYS A CA 1
ATOM 640 C C . LYS A 1 79 ? 9.727 1.565 -12.633 1 98.06 79 LYS A C 1
ATOM 642 O O . LYS A 1 79 ? 9.953 2.553 -11.938 1 98.06 79 LYS A O 1
ATOM 647 N N . GLY A 1 80 ? 10.258 0.38 -12.43 1 97.75 80 GLY A N 1
ATOM 648 C CA . GLY A 1 80 ? 11.406 0.265 -11.547 1 97.75 80 GLY A CA 1
ATOM 649 C C . GLY A 1 80 ? 11.078 -0.393 -10.219 1 97.75 80 GLY A C 1
ATOM 650 O O . GLY A 1 80 ? 11.945 -0.538 -9.359 1 97.75 80 GLY A O 1
ATOM 651 N N . VAL A 1 81 ? 9.906 -0.818 -10.07 1 98.69 81 VAL A N 1
ATOM 652 C CA . VAL A 1 81 ? 9.508 -1.461 -8.82 1 98.69 81 VAL A CA 1
ATOM 653 C C . VAL A 1 81 ? 10 -2.906 -8.805 1 98.69 81 VAL A C 1
ATOM 655 O O . VAL A 1 81 ? 9.773 -3.658 -9.758 1 98.69 81 VAL A O 1
ATOM 658 N N . LYS A 1 82 ? 10.57 -3.252 -7.695 1 98.56 82 LYS A N 1
ATOM 659 C CA . LYS A 1 82 ? 11.156 -4.586 -7.605 1 98.56 82 LYS A CA 1
ATOM 660 C C . LYS A 1 82 ? 10.289 -5.516 -6.762 1 98.56 82 LYS A C 1
ATOM 662 O O . LYS A 1 82 ? 10.117 -6.688 -7.098 1 98.56 82 LYS A O 1
ATOM 667 N N . GLN A 1 83 ? 9.82 -4.957 -5.656 1 98.75 83 GLN A N 1
ATOM 668 C CA . GLN A 1 83 ? 9.039 -5.75 -4.715 1 98.75 83 GLN A CA 1
ATOM 669 C C . GLN A 1 83 ? 7.773 -5.012 -4.289 1 98.75 83 GLN A C 1
ATOM 671 O O . GLN A 1 83 ? 7.727 -4.422 -3.207 1 98.75 83 GLN A O 1
ATOM 676 N N . PRO A 1 84 ? 6.766 -5.129 -5.121 1 98.81 84 PRO A N 1
ATOM 677 C CA . PRO A 1 84 ? 5.535 -4.41 -4.793 1 98.81 84 PRO A CA 1
ATOM 678 C C . PRO A 1 84 ? 4.672 -5.156 -3.773 1 98.81 84 PRO A C 1
ATOM 680 O O . PRO A 1 84 ? 4.707 -6.387 -3.715 1 98.81 84 PRO A O 1
ATOM 683 N N . LEU A 1 85 ? 4.02 -4.387 -2.967 1 98.88 85 LEU A N 1
ATOM 684 C CA . LEU A 1 85 ? 2.82 -4.832 -2.27 1 98.88 85 LEU A CA 1
ATOM 685 C C . LEU A 1 85 ? 1.593 -4.711 -3.166 1 98.88 85 LEU A C 1
ATOM 687 O O . LEU A 1 85 ? 1.357 -3.656 -3.764 1 98.88 85 LEU A O 1
ATOM 691 N N . VAL A 1 86 ? 0.862 -5.777 -3.33 1 98.75 86 VAL A N 1
ATOM 692 C CA . VAL A 1 86 ? -0.366 -5.738 -4.117 1 98.75 86 VAL A CA 1
ATOM 693 C C . VAL A 1 86 ? -1.575 -5.883 -3.195 1 98.75 86 VAL A C 1
ATOM 695 O O . VAL A 1 86 ? -1.742 -6.914 -2.539 1 98.75 86 VAL A O 1
ATOM 698 N N . LEU A 1 87 ? -2.344 -4.84 -3.191 1 98.25 87 LEU A N 1
ATOM 699 C CA . LEU A 1 87 ? -3.559 -4.863 -2.385 1 98.25 87 LEU A CA 1
ATOM 700 C C . LEU A 1 87 ? -4.773 -5.195 -3.242 1 98.25 87 LEU A C 1
ATOM 702 O O . LEU A 1 87 ? -5.109 -4.453 -4.168 1 98.25 87 LEU A O 1
ATOM 706 N N . MET A 1 88 ? -5.332 -6.289 -2.898 1 96.56 88 MET A N 1
ATOM 707 C CA . MET A 1 88 ? -6.57 -6.727 -3.533 1 96.56 88 MET A CA 1
ATOM 708 C C . MET A 1 88 ? -7.742 -6.637 -2.561 1 96.56 88 MET A C 1
ATOM 710 O O . MET A 1 88 ? -7.582 -6.164 -1.432 1 96.56 88 MET A O 1
ATOM 714 N N . ASN A 1 89 ? -8.852 -7.004 -3.021 1 92.94 89 ASN A N 1
ATOM 715 C CA . ASN A 1 89 ? -10.047 -6.895 -2.189 1 92.94 89 ASN A CA 1
ATOM 716 C C . ASN A 1 89 ? -9.93 -7.754 -0.933 1 92.94 89 ASN A C 1
ATOM 718 O O . ASN A 1 89 ? -10.242 -7.293 0.168 1 92.94 89 ASN A O 1
ATOM 722 N N . GLN A 1 90 ? -9.445 -8.938 -1.111 1 93.12 90 GLN A N 1
ATOM 723 C CA . GLN A 1 90 ? -9.492 -9.836 0.035 1 93.12 90 GLN A CA 1
ATOM 724 C C . GLN A 1 90 ? -8.086 -10.211 0.502 1 93.12 90 GLN A C 1
ATOM 726 O O . GLN A 1 90 ? -7.922 -10.891 1.515 1 93.12 90 GLN A O 1
ATOM 731 N N . ALA A 1 91 ? -7.094 -9.727 -0.289 1 96.75 91 ALA A N 1
ATOM 732 C CA . ALA A 1 91 ? -5.746 -10.188 0.027 1 96.75 91 ALA A CA 1
ATOM 733 C C . ALA A 1 91 ? -4.723 -9.078 -0.173 1 96.75 91 ALA A C 1
ATOM 735 O O . ALA A 1 91 ? -4.98 -8.109 -0.894 1 96.75 91 ALA A O 1
ATOM 736 N N . ALA A 1 92 ? -3.652 -9.211 0.5 1 98.5 92 ALA A N 1
ATOM 737 C CA . ALA A 1 92 ? -2.422 -8.461 0.254 1 98.5 92 ALA A CA 1
ATOM 738 C C . ALA A 1 92 ? -1.265 -9.406 -0.072 1 98.5 92 ALA A C 1
ATOM 740 O O . ALA A 1 92 ? -1.018 -10.367 0.655 1 98.5 92 ALA A O 1
ATOM 741 N N . LEU A 1 93 ? -0.593 -9.102 -1.166 1 98.5 93 LEU A N 1
ATOM 742 C CA . LEU A 1 93 ? 0.49 -9.961 -1.63 1 98.5 93 LEU A CA 1
ATOM 743 C C . LEU A 1 93 ? 1.798 -9.188 -1.729 1 98.5 93 LEU A C 1
ATOM 745 O O . LEU A 1 93 ? 1.809 -8.031 -2.172 1 98.5 93 LEU A O 1
ATOM 749 N N . ILE A 1 94 ? 2.789 -9.82 -1.299 1 98.81 94 ILE A N 1
ATOM 750 C CA . ILE A 1 94 ? 4.121 -9.312 -1.614 1 98.81 94 ILE A CA 1
ATOM 751 C C . ILE A 1 94 ? 4.703 -10.094 -2.791 1 98.81 94 ILE A C 1
ATOM 753 O O . ILE A 1 94 ? 4.75 -11.328 -2.768 1 98.81 94 ILE A O 1
ATOM 757 N N . VAL A 1 95 ? 5.133 -9.336 -3.777 1 98.75 95 VAL A N 1
ATOM 758 C CA . VAL A 1 95 ? 5.551 -9.977 -5.02 1 98.75 95 VAL A CA 1
ATOM 759 C C . VAL A 1 95 ? 6.984 -9.578 -5.352 1 98.75 95 VAL A C 1
ATOM 761 O O . VAL A 1 95 ? 7.352 -8.406 -5.227 1 98.75 95 VAL A O 1
ATOM 764 N N . SER A 1 96 ? 7.766 -10.531 -5.719 1 98.44 96 SER A N 1
ATOM 765 C CA . SER A 1 96 ? 9.039 -10.242 -6.375 1 98.44 96 SER A CA 1
ATOM 766 C C . SER A 1 96 ? 8.859 -10.055 -7.875 1 98.44 96 SER A C 1
ATOM 768 O O . SER A 1 96 ? 8.703 -11.031 -8.617 1 98.44 96 SER A O 1
ATOM 770 N N . ALA A 1 97 ? 8.891 -8.836 -8.281 1 97.81 97 ALA A N 1
ATOM 771 C CA . ALA A 1 97 ? 8.688 -8.57 -9.703 1 97.81 97 ALA A CA 1
ATOM 772 C C . ALA A 1 97 ? 9.836 -9.133 -10.539 1 97.81 97 ALA A C 1
ATOM 774 O O . ALA A 1 97 ? 9.625 -9.648 -11.641 1 97.81 97 ALA A O 1
ATOM 775 N N . LYS A 1 98 ? 10.953 -9.016 -10.023 1 94.19 98 LYS A N 1
ATOM 776 C CA . LYS A 1 98 ? 12.141 -9.516 -10.719 1 94.19 98 LYS A CA 1
ATOM 777 C C . LYS A 1 98 ? 12.016 -11 -11.016 1 94.19 98 LYS A C 1
ATOM 779 O O . LYS A 1 98 ? 12.242 -11.438 -12.148 1 94.19 98 LYS A O 1
ATOM 784 N N . ASN A 1 99 ? 11.594 -11.719 -9.992 1 95 99 ASN A N 1
ATOM 785 C CA . ASN A 1 99 ? 11.531 -13.172 -10.125 1 95 99 ASN A CA 1
ATOM 786 C C . ASN A 1 99 ? 10.141 -13.633 -10.555 1 95 99 ASN A C 1
ATOM 788 O O . ASN A 1 99 ? 9.898 -14.836 -10.68 1 95 99 ASN A O 1
ATOM 792 N N . GLU A 1 100 ? 9.258 -12.633 -10.703 1 96 100 GLU A N 1
ATOM 793 C CA . GLU A 1 100 ? 7.887 -12.938 -11.086 1 96 100 GLU A CA 1
ATOM 794 C C . GLU A 1 100 ? 7.266 -13.969 -10.156 1 96 100 GLU A C 1
ATOM 796 O O . GLU A 1 100 ? 6.691 -14.961 -10.609 1 96 100 GLU A O 1
ATOM 801 N N . THR A 1 101 ? 7.34 -13.68 -8.797 1 97.88 101 THR A N 1
ATOM 802 C CA . THR A 1 101 ? 6.902 -14.656 -7.805 1 97.88 101 THR A CA 1
ATOM 803 C C . THR A 1 101 ? 6.168 -13.961 -6.66 1 97.88 101 THR A C 1
ATOM 805 O O . THR A 1 101 ? 6.652 -12.969 -6.113 1 97.88 101 THR A O 1
ATOM 808 N N . VAL A 1 102 ? 4.98 -14.516 -6.375 1 98.56 102 VAL A N 1
ATOM 809 C CA . VAL A 1 102 ? 4.324 -14.133 -5.129 1 98.56 102 VAL A CA 1
ATOM 810 C C . VAL A 1 102 ? 5.059 -14.758 -3.945 1 98.56 102 VAL A C 1
ATOM 812 O O . VAL A 1 102 ? 5.113 -15.984 -3.82 1 98.56 102 VAL A O 1
ATOM 815 N N . ILE A 1 103 ? 5.523 -13.844 -3.111 1 98.44 103 ILE A N 1
ATOM 816 C CA . ILE A 1 103 ? 6.391 -14.289 -2.027 1 98.44 103 ILE A CA 1
ATOM 817 C C . ILE A 1 103 ? 5.547 -14.695 -0.821 1 98.44 103 ILE A C 1
ATOM 819 O O . ILE A 1 103 ? 5.828 -15.703 -0.166 1 98.44 103 ILE A O 1
ATOM 823 N N . THR A 1 104 ? 4.551 -13.852 -0.469 1 98.12 104 THR A N 1
ATOM 824 C CA . THR A 1 104 ? 3.668 -14.133 0.657 1 98.12 104 THR A CA 1
ATOM 825 C C . THR A 1 104 ? 2.293 -13.516 0.434 1 98.12 104 THR A C 1
ATOM 827 O O . THR A 1 104 ? 2.113 -12.703 -0.477 1 98.12 104 THR A O 1
ATOM 830 N N . ALA A 1 105 ? 1.381 -14.023 1.276 1 97.81 105 ALA A N 1
ATOM 831 C CA . ALA A 1 105 ? -0.004 -13.57 1.177 1 97.81 105 ALA A CA 1
ATOM 832 C C . ALA A 1 105 ? -0.625 -13.391 2.559 1 97.81 105 ALA A C 1
ATOM 834 O O . ALA A 1 105 ? -0.298 -14.133 3.492 1 97.81 105 ALA A O 1
ATOM 835 N N . MET A 1 106 ? -1.508 -12.375 2.574 1 97.38 106 MET A N 1
ATOM 836 C CA . MET A 1 106 ? -2.273 -12.109 3.789 1 97.38 106 MET A CA 1
ATOM 837 C C . MET A 1 106 ? -3.721 -11.766 3.455 1 97.38 106 MET A C 1
ATOM 839 O O . MET A 1 106 ? -4.012 -11.281 2.361 1 97.38 106 MET A O 1
ATOM 843 N N . GLU A 1 107 ? -4.492 -12.078 4.512 1 96.75 107 GLU A N 1
ATOM 844 C CA . GLU A 1 107 ? -5.855 -11.57 4.371 1 96.75 107 GLU A CA 1
ATOM 845 C C . GLU A 1 107 ? -5.906 -10.062 4.559 1 96.75 107 GLU A C 1
ATOM 847 O O . GLU A 1 107 ? -5.203 -9.508 5.406 1 96.75 107 GLU A O 1
ATOM 852 N N . ARG A 1 108 ? -6.754 -9.516 3.812 1 94.06 108 ARG A N 1
ATOM 853 C CA . ARG A 1 108 ? -6.863 -8.062 3.865 1 94.06 108 ARG A CA 1
ATOM 854 C C . ARG A 1 108 ? -7.199 -7.586 5.277 1 94.06 108 ARG A C 1
ATOM 856 O O . ARG A 1 108 ? -6.711 -6.543 5.719 1 94.06 108 ARG A O 1
ATOM 863 N N . SER A 1 109 ? -7.957 -8.281 5.988 1 93.06 109 SER A N 1
ATOM 864 C CA . SER A 1 109 ? -8.359 -7.93 7.344 1 93.06 109 SER A CA 1
ATOM 865 C C . SER A 1 109 ? -7.164 -7.895 8.289 1 93.06 109 SER A C 1
ATOM 867 O O . SER A 1 109 ? -7.195 -7.215 9.312 1 93.06 109 SER A O 1
ATOM 869 N N . GLU A 1 110 ? -6.129 -8.586 7.902 1 94.44 110 GLU A N 1
ATOM 870 C CA . GLU A 1 110 ? -4.934 -8.648 8.742 1 94.44 110 GLU A CA 1
ATOM 871 C C . GLU A 1 110 ? -4.051 -7.426 8.539 1 94.44 110 GLU A C 1
ATOM 873 O O . GLU A 1 110 ? -3.113 -7.195 9.305 1 94.44 110 GLU A O 1
ATOM 878 N N . THR A 1 111 ? -4.473 -6.656 7.539 1 94.94 111 THR A N 1
ATOM 879 C CA . THR A 1 111 ? -3.561 -5.578 7.168 1 94.94 111 THR A CA 1
ATOM 880 C C . THR A 1 111 ? -3.812 -4.336 8.016 1 94.94 111 THR A C 1
ATOM 882 O O . THR A 1 111 ? -2.988 -3.422 8.055 1 94.94 111 THR A O 1
ATOM 885 N N . LYS A 1 112 ? -4.801 -4.328 8.758 1 94.44 112 LYS A N 1
ATOM 886 C CA . LYS A 1 112 ? -5.117 -3.143 9.555 1 94.44 112 LYS A CA 1
ATOM 887 C C . LYS A 1 112 ? -4.031 -2.865 10.586 1 94.44 112 LYS A C 1
ATOM 889 O O . LYS A 1 112 ? -3.662 -3.75 11.359 1 94.44 112 LYS A O 1
ATOM 894 N N . ASN A 1 113 ? -3.49 -1.644 10.523 1 95.44 113 ASN A N 1
ATOM 895 C CA . ASN A 1 113 ? -2.443 -1.156 11.414 1 95.44 113 ASN A CA 1
ATOM 896 C C . ASN A 1 113 ? -1.108 -1.844 11.141 1 95.44 113 ASN A C 1
ATOM 898 O O . ASN A 1 113 ? -0.238 -1.886 12.016 1 95.44 113 ASN A O 1
ATOM 902 N N . GLN A 1 114 ? -1.032 -2.391 10.008 1 97.19 114 GLN A N 1
ATOM 903 C CA . GLN A 1 114 ? 0.221 -3.043 9.648 1 97.19 114 GLN A CA 1
ATOM 904 C C . GLN A 1 114 ? 1.147 -2.082 8.906 1 97.19 114 GLN A C 1
ATOM 906 O O . GLN A 1 114 ? 0.685 -1.213 8.164 1 97.19 114 GLN A O 1
ATOM 911 N N . ILE A 1 115 ? 2.389 -2.318 9.18 1 98.62 115 ILE A N 1
ATOM 912 C CA . ILE A 1 115 ? 3.449 -1.639 8.445 1 98.62 115 ILE A CA 1
ATOM 913 C C . ILE A 1 115 ? 4.184 -2.639 7.555 1 98.62 115 ILE A C 1
ATOM 915 O O . ILE A 1 115 ? 4.77 -3.604 8.047 1 98.62 115 ILE A O 1
ATOM 919 N N . PHE A 1 116 ? 4.047 -2.41 6.305 1 98.62 116 PHE A N 1
ATOM 920 C CA . PHE A 1 116 ? 4.812 -3.215 5.359 1 98.62 116 PHE A CA 1
ATOM 921 C C . PHE A 1 116 ? 6.164 -2.57 5.07 1 98.62 116 PHE A C 1
ATOM 923 O O . PHE A 1 116 ? 6.223 -1.43 4.605 1 98.62 116 PHE A O 1
ATOM 930 N N . THR A 1 117 ? 7.141 -3.281 5.359 1 98.44 117 THR A N 1
ATOM 931 C CA . THR A 1 117 ? 8.5 -2.848 5.07 1 98.44 117 THR A CA 1
ATOM 932 C C . THR A 1 117 ? 9.102 -3.664 3.928 1 98.44 117 THR A C 1
ATOM 934 O O . THR A 1 117 ? 8.445 -4.562 3.393 1 98.44 117 THR A O 1
ATOM 937 N N . ASN A 1 118 ? 10.156 -3.293 3.398 1 97.12 118 ASN A N 1
ATOM 938 C CA . ASN A 1 118 ? 10.93 -4.039 2.416 1 97.12 118 ASN A CA 1
ATOM 939 C C . ASN A 1 118 ? 10.188 -4.164 1.089 1 97.12 118 ASN A C 1
ATOM 941 O O . ASN A 1 118 ? 10.297 -5.184 0.404 1 97.12 118 ASN A O 1
ATOM 945 N N . ILE A 1 119 ? 9.398 -3.283 0.882 1 98.75 119 ILE A N 1
ATOM 946 C CA . ILE A 1 119 ? 8.789 -3.117 -0.433 1 98.75 119 ILE A CA 1
ATOM 947 C C . ILE A 1 119 ? 9.227 -1.787 -1.042 1 98.75 119 ILE A C 1
ATOM 949 O O . ILE A 1 119 ? 9.766 -0.927 -0.344 1 98.75 119 ILE A O 1
ATOM 953 N N . ASP A 1 120 ? 8.984 -1.684 -2.367 1 98.75 120 ASP A N 1
ATOM 954 C CA . ASP A 1 120 ? 9.406 -0.419 -2.961 1 98.75 120 ASP A CA 1
ATOM 955 C C . ASP A 1 120 ? 8.328 0.141 -3.887 1 98.75 120 ASP A C 1
ATOM 957 O O . ASP A 1 120 ? 8.609 1.007 -4.719 1 98.75 120 ASP A O 1
ATOM 961 N N . GLY A 1 121 ? 7.164 -0.345 -3.781 1 98.81 121 GLY A N 1
ATOM 962 C CA . GLY A 1 121 ? 5.957 0.103 -4.457 1 98.81 121 GLY A CA 1
ATOM 963 C C . GLY A 1 121 ? 4.703 -0.594 -3.963 1 98.81 121 GLY A C 1
ATOM 964 O O . GLY A 1 121 ? 4.781 -1.594 -3.246 1 98.81 121 GLY A O 1
ATOM 965 N N . THR A 1 122 ? 3.629 -0.013 -4.242 1 98.88 122 THR A N 1
ATOM 966 C CA . THR A 1 122 ? 2.334 -0.589 -3.896 1 98.88 122 THR A CA 1
ATOM 967 C C . THR A 1 122 ? 1.371 -0.5 -5.074 1 98.88 122 THR A C 1
ATOM 969 O O . THR A 1 122 ? 1.308 0.525 -5.758 1 98.88 122 THR A O 1
ATOM 972 N N . ILE A 1 123 ? 0.731 -1.584 -5.305 1 98.81 123 ILE A N 1
ATOM 973 C CA . ILE A 1 123 ? -0.319 -1.658 -6.316 1 98.81 123 ILE A CA 1
ATOM 974 C C . ILE A 1 123 ? -1.675 -1.842 -5.637 1 98.81 123 ILE A C 1
ATOM 976 O O . ILE A 1 123 ? -1.848 -2.744 -4.816 1 98.81 123 ILE A O 1
ATOM 980 N N . VAL A 1 124 ? -2.574 -0.941 -6.031 1 98.12 124 VAL A N 1
ATOM 981 C CA . VAL A 1 124 ? -3.924 -1.063 -5.488 1 98.12 124 VAL A CA 1
ATOM 982 C C . VAL A 1 124 ? -4.891 -1.479 -6.598 1 98.12 124 VAL A C 1
ATOM 984 O O . VAL A 1 124 ? -5.094 -0.737 -7.559 1 98.12 124 VAL A O 1
ATOM 987 N N . LEU A 1 125 ? -5.418 -2.693 -6.336 1 96.25 125 LEU A N 1
ATOM 988 C CA . LEU A 1 125 ? -6.371 -3.18 -7.332 1 96.25 125 LEU A CA 1
ATOM 989 C C . LEU A 1 125 ? -7.801 -3.051 -6.82 1 96.25 125 LEU A C 1
ATOM 991 O O . LEU A 1 125 ? -8.055 -3.188 -5.621 1 96.25 125 LEU A O 1
ATOM 995 N N . MET B 1 1 ? -61.719 81.5 14.664 1 33.16 1 MET B N 1
ATOM 996 C CA . MET B 1 1 ? -61.969 80.188 13.961 1 33.16 1 MET B CA 1
ATOM 997 C C . MET B 1 1 ? -60.688 79.375 13.922 1 33.16 1 MET B C 1
ATOM 999 O O . MET B 1 1 ? -59.875 79.5 13 1 33.16 1 MET B O 1
ATOM 1003 N N . ASN B 1 2 ? -60.062 79.062 15.242 1 33.5 2 ASN B N 1
ATOM 1004 C CA . ASN B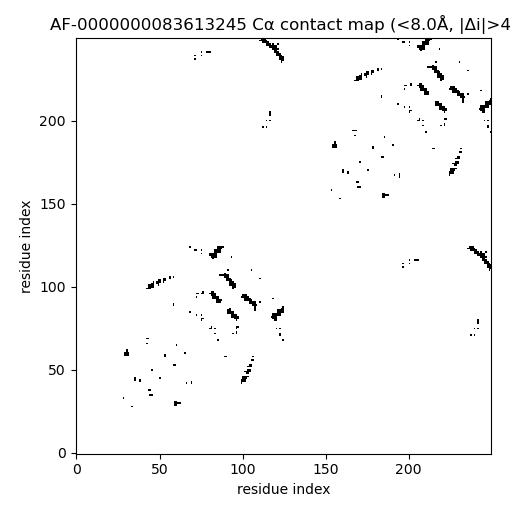 1 2 ? -58.812 78.5 15.734 1 33.5 2 ASN B CA 1
ATOM 1005 C C . ASN B 1 2 ? -58.656 77.062 15.297 1 33.5 2 ASN B C 1
ATOM 1007 O O . ASN B 1 2 ? -59.594 76.312 15.328 1 33.5 2 ASN B O 1
ATOM 1011 N N . ARG B 1 3 ? -57.625 76.75 14.477 1 35.69 3 ARG B N 1
ATOM 1012 C CA . ARG B 1 3 ? -57.062 75.625 13.656 1 35.69 3 ARG B CA 1
ATOM 1013 C C . ARG B 1 3 ? -56.75 74.438 14.5 1 35.69 3 ARG B C 1
ATOM 1015 O O . ARG B 1 3 ? -55.75 74.375 15.188 1 35.69 3 ARG B O 1
ATOM 1022 N N . ILE B 1 4 ? -57.719 73.875 15.266 1 39.75 4 ILE B N 1
ATOM 1023 C CA . ILE B 1 4 ? -57.438 72.75 16.141 1 39.75 4 ILE B CA 1
ATOM 1024 C C . ILE B 1 4 ? -56.906 71.562 15.312 1 39.75 4 ILE B C 1
ATOM 1026 O O . ILE B 1 4 ? -57.625 71 14.508 1 39.75 4 ILE B O 1
ATOM 1030 N N . ASP B 1 5 ? -55.688 71.75 14.648 1 36.34 5 ASP B N 1
ATOM 1031 C CA . ASP B 1 5 ? -55.031 70.75 13.789 1 36.34 5 ASP B CA 1
ATOM 1032 C C . ASP B 1 5 ? -54.906 69.438 14.492 1 36.34 5 ASP B C 1
ATOM 1034 O O . ASP B 1 5 ? -54.469 69.375 15.641 1 36.34 5 ASP B O 1
ATOM 1038 N N . ILE B 1 6 ? -55.781 68.438 14.195 1 37.16 6 ILE B N 1
ATOM 1039 C CA . ILE B 1 6 ? -56 67 14.469 1 37.16 6 ILE B CA 1
ATOM 1040 C C . ILE B 1 6 ? -54.688 66.25 14.336 1 37.16 6 ILE B C 1
ATOM 1042 O O . ILE B 1 6 ? -54.031 66.312 13.281 1 37.16 6 ILE B O 1
ATOM 1046 N N . SER B 1 7 ? -53.969 65.938 15.453 1 39.19 7 SER B N 1
ATOM 1047 C CA . SER B 1 7 ? -52.75 65.25 15.914 1 39.19 7 SER B CA 1
ATOM 1048 C C . SER B 1 7 ? -52.688 63.844 15.383 1 39.19 7 SER B C 1
ATOM 1050 O O . SER B 1 7 ? -53.406 62.938 15.852 1 39.19 7 SER B O 1
ATOM 1052 N N . HIS B 1 8 ? -52.812 63.688 13.961 1 40.78 8 HIS B N 1
ATOM 1053 C CA . HIS B 1 8 ? -52.844 62.344 13.43 1 40.78 8 HIS B CA 1
ATOM 1054 C C . HIS B 1 8 ? -51.625 61.531 13.938 1 40.78 8 HIS B C 1
ATOM 1056 O O . HIS B 1 8 ? -50.531 62.062 14.023 1 40.78 8 HIS B O 1
ATOM 1062 N N . LEU B 1 9 ? -51.844 60.656 14.945 1 36.44 9 LEU B N 1
ATOM 1063 C CA . LEU B 1 9 ? -51 59.688 15.641 1 36.44 9 LEU B CA 1
ATOM 1064 C C . LEU B 1 9 ? -50.312 58.75 14.656 1 36.44 9 LEU B C 1
ATOM 1066 O O . LEU B 1 9 ? -50.969 58.062 13.883 1 36.44 9 LEU B O 1
ATOM 1070 N N . PRO B 1 10 ? -49.094 59.062 14.164 1 34.72 10 PRO B N 1
ATOM 1071 C CA . PRO B 1 10 ? -48.312 58.312 13.188 1 34.72 10 PRO B CA 1
ATOM 1072 C C . PRO B 1 10 ? -48 56.906 13.68 1 34.72 10 PRO B C 1
ATOM 1074 O O . PRO B 1 10 ? -47.344 56.719 14.711 1 34.72 10 PRO B O 1
ATOM 1077 N N . LEU B 1 11 ? -48.938 55.906 13.898 1 36.12 11 LEU B N 1
ATOM 1078 C CA . LEU B 1 11 ? -48.625 54.625 14.477 1 36.12 11 LEU B CA 1
ATOM 1079 C C . LEU B 1 11 ? -47.625 53.875 13.617 1 36.12 11 LEU B C 1
ATOM 1081 O O . LEU B 1 11 ? -47.906 53.469 12.492 1 36.12 11 LEU B O 1
ATOM 1085 N N . ARG B 1 12 ? -46.438 54.344 13.32 1 36.19 12 ARG B N 1
ATOM 1086 C CA . ARG B 1 12 ? -45.562 53.594 12.461 1 36.19 12 ARG B CA 1
ATOM 1087 C C . ARG B 1 12 ? -45.188 52.25 13.078 1 36.19 12 ARG B C 1
ATOM 1089 O O . ARG B 1 12 ? -44.75 52.188 14.219 1 36.19 12 ARG B O 1
ATOM 1096 N N . PRO B 1 13 ? -45.906 51.125 12.609 1 35.28 13 PRO B N 1
ATOM 1097 C CA . PRO B 1 13 ? -45.594 49.781 13.086 1 35.28 13 PRO B CA 1
ATOM 1098 C C . PRO B 1 13 ? -44.125 49.406 12.914 1 35.28 13 PRO B C 1
ATOM 1100 O O . PRO B 1 13 ? -43.531 49.688 11.859 1 35.28 13 PRO B O 1
ATOM 1103 N N . THR B 1 14 ? -43.281 49.656 13.898 1 32.5 14 THR B N 1
ATOM 1104 C CA . THR B 1 14 ? -41.844 49.344 13.961 1 32.5 14 THR B CA 1
ATOM 1105 C C . THR B 1 14 ? -41.625 47.844 13.758 1 32.5 14 THR B C 1
ATOM 1107 O O . THR B 1 14 ? -42.062 47.031 14.586 1 32.5 14 THR B O 1
ATOM 1110 N N . ILE B 1 15 ? -42.094 47.312 12.602 1 31.5 15 ILE B N 1
ATOM 1111 C CA . ILE B 1 15 ? -41.781 45.906 12.391 1 31.5 15 ILE B CA 1
ATOM 1112 C C . ILE B 1 15 ? -40.312 45.656 12.625 1 31.5 15 ILE B C 1
ATOM 1114 O O . ILE B 1 15 ? -39.469 46.281 11.969 1 31.5 15 ILE B O 1
ATOM 1118 N N . HIS B 1 16 ? -39.906 45.469 13.852 1 29.42 16 HIS B N 1
ATOM 1119 C CA . HIS B 1 16 ? -38.562 44.969 14.219 1 29.42 16 HIS B CA 1
ATOM 1120 C C . HIS B 1 16 ? -38.156 43.781 13.391 1 29.42 16 HIS B C 1
ATOM 1122 O O . HIS B 1 16 ? -38.875 42.75 13.391 1 29.42 16 HIS B O 1
ATOM 1128 N N . LYS B 1 17 ? -37.844 43.938 12.148 1 27.31 17 LYS B N 1
ATOM 1129 C CA . LYS B 1 17 ? -37.188 42.875 11.406 1 27.31 17 LYS B CA 1
ATOM 1130 C C . LYS B 1 17 ? -36.125 42.188 12.25 1 27.31 17 LYS B C 1
ATOM 1132 O O . LYS B 1 17 ? -35.219 42.844 12.773 1 27.31 17 LYS B O 1
ATOM 1137 N N . LYS B 1 18 ? -36.5 41.031 12.891 1 28.42 18 LYS B N 1
ATOM 1138 C CA . LYS B 1 18 ? -35.594 40.062 13.469 1 28.42 18 LYS B CA 1
ATOM 1139 C C . LYS B 1 18 ? -34.375 39.844 12.562 1 28.42 18 LYS B C 1
ATOM 1141 O O . LYS B 1 18 ? -34.531 39.406 11.422 1 28.42 18 LYS B O 1
ATOM 1146 N N . ASN B 1 19 ? -33.438 40.812 12.539 1 27.03 19 ASN B N 1
ATOM 1147 C CA . ASN B 1 19 ? -32.125 40.531 11.953 1 27.03 19 ASN B CA 1
ATOM 1148 C C . ASN B 1 19 ? -31.625 39.156 12.312 1 27.03 19 ASN B C 1
ATOM 1150 O O . ASN B 1 19 ? -31.359 38.844 13.484 1 27.03 19 ASN B O 1
ATOM 1154 N N . ALA B 1 20 ? -32.281 38.062 11.836 1 31.97 20 ALA B N 1
ATOM 1155 C CA . ALA B 1 20 ? -31.719 36.719 11.953 1 31.97 20 ALA B CA 1
ATOM 1156 C C . ALA B 1 20 ? -30.234 36.75 11.617 1 31.97 20 ALA B C 1
ATOM 1158 O O . ALA B 1 20 ? -29.844 37.156 10.523 1 31.97 20 ALA B O 1
ATOM 1159 N N . THR B 1 21 ? -29.406 37.125 12.594 1 29.2 21 THR B N 1
ATOM 1160 C CA . THR B 1 21 ? -27.969 36.906 12.539 1 29.2 21 THR B CA 1
ATOM 1161 C C . THR B 1 21 ? -27.656 35.531 11.945 1 29.2 21 THR B C 1
ATOM 1163 O O . THR B 1 21 ? -28.047 34.5 12.508 1 29.2 21 THR B O 1
ATOM 1166 N N . ILE B 1 22 ? -27.766 35.375 10.609 1 29.95 22 ILE B N 1
ATOM 1167 C CA . ILE B 1 22 ? -27.141 34.219 9.945 1 29.95 22 ILE B CA 1
ATOM 1168 C C . ILE B 1 22 ? -25.766 33.938 10.562 1 29.95 22 ILE B C 1
ATOM 1170 O O . ILE B 1 22 ? -24.875 34.812 10.523 1 29.95 22 ILE B O 1
ATOM 1174 N N . ALA B 1 23 ? -25.719 33.25 11.695 1 33.22 23 ALA B N 1
ATOM 1175 C CA . ALA B 1 23 ? -24.484 32.719 12.258 1 33.22 23 ALA B CA 1
ATOM 1176 C C . ALA B 1 23 ? -23.516 32.281 11.156 1 33.22 23 ALA B C 1
ATOM 1178 O O . ALA B 1 23 ? -23.938 31.703 10.156 1 33.22 23 ALA B O 1
ATOM 1179 N N . GLN B 1 24 ? -22.438 33.094 10.852 1 31.94 24 GLN B N 1
ATOM 1180 C CA . GLN B 1 24 ? -21.25 32.781 10.07 1 31.94 24 GLN B CA 1
ATOM 1181 C C . GLN B 1 24 ? -20.844 31.328 10.203 1 31.94 24 GLN B C 1
ATOM 1183 O O . GLN B 1 24 ? -20.75 30.797 11.312 1 31.94 24 GLN B O 1
ATOM 1188 N N . VAL B 1 25 ? -21.219 30.516 9.273 1 33.81 25 VAL B N 1
ATOM 1189 C CA . VAL B 1 25 ? -20.578 29.234 9.055 1 33.81 25 VAL B CA 1
ATOM 1190 C C . VAL B 1 25 ? -19.094 29.344 9.43 1 33.81 25 VAL B C 1
ATOM 1192 O O . VAL B 1 25 ? -18.359 30.141 8.852 1 33.81 25 VAL B O 1
ATOM 1195 N N . GLN B 1 26 ? -18.75 29.453 10.75 1 35.5 26 GLN B N 1
ATOM 1196 C CA . GLN B 1 26 ? -17.375 29.234 11.18 1 35.5 26 GLN B CA 1
ATOM 1197 C C . GLN B 1 26 ? -16.625 28.328 10.203 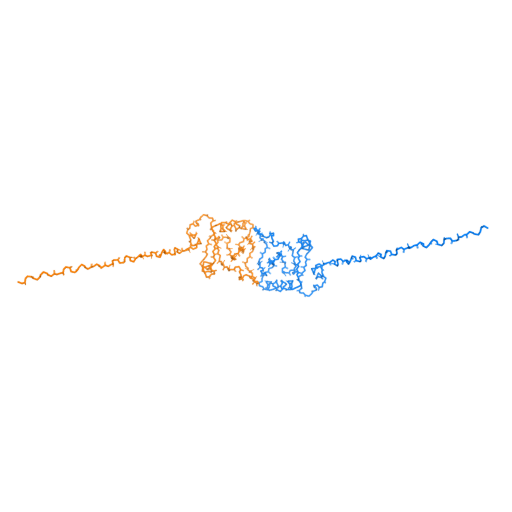1 35.5 26 GLN B C 1
ATOM 1199 O O . GLN B 1 26 ? -17.125 27.266 9.836 1 35.5 26 GLN B O 1
ATOM 1204 N N . GLY B 1 27 ? -15.953 28.953 9.258 1 35.59 27 GLY B N 1
ATOM 1205 C CA . GLY B 1 27 ? -15.023 28.25 8.391 1 35.59 27 GLY B CA 1
ATOM 1206 C C . GLY B 1 27 ? -14.43 27 9.023 1 35.59 27 GLY B C 1
ATOM 1207 O O . GLY B 1 27 ? -13.852 27.078 10.109 1 35.59 27 GLY B O 1
ATOM 1208 N N . ASN B 1 28 ? -15.164 25.922 9.062 1 36.66 28 ASN B N 1
ATOM 1209 C CA . ASN B 1 28 ? -14.523 24.625 9.312 1 36.66 28 ASN B CA 1
ATOM 1210 C C . ASN B 1 28 ? -13.062 24.625 8.859 1 36.66 28 ASN B C 1
ATOM 1212 O O . ASN B 1 28 ? -12.773 24.375 7.684 1 36.66 28 ASN B O 1
ATOM 1216 N N . GLN B 1 29 ? -12.344 25.75 9.055 1 41.59 29 GLN B N 1
ATOM 1217 C CA . GLN B 1 29 ? -10.914 25.531 8.883 1 41.59 29 GLN B CA 1
ATOM 1218 C C . GLN B 1 29 ? -10.508 24.141 9.375 1 41.59 29 GLN B C 1
ATOM 1220 O O . GLN B 1 29 ? -10.766 23.797 10.531 1 41.59 29 GLN B O 1
ATOM 1225 N N . SER B 1 30 ? -10.516 23.156 8.492 1 46.41 30 SER B N 1
ATOM 1226 C CA . SER B 1 30 ? -10.133 21.766 8.766 1 46.41 30 SER B CA 1
ATOM 1227 C C . SER B 1 30 ? -8.977 21.703 9.758 1 46.41 30 SER B C 1
ATOM 1229 O O . SER B 1 30 ? -8.188 22.641 9.859 1 46.41 30 SER B O 1
ATOM 1231 N N . PHE B 1 31 ? -9.172 20.922 10.875 1 45.88 31 PHE B N 1
ATOM 1232 C CA . PHE B 1 31 ? -8.18 20.562 11.883 1 45.88 31 PHE B CA 1
ATOM 1233 C C . PHE B 1 31 ? -6.773 20.656 11.312 1 45.88 31 PHE B C 1
ATOM 1235 O O . PHE B 1 31 ? -5.859 21.156 11.977 1 45.88 31 PHE B O 1
ATOM 1242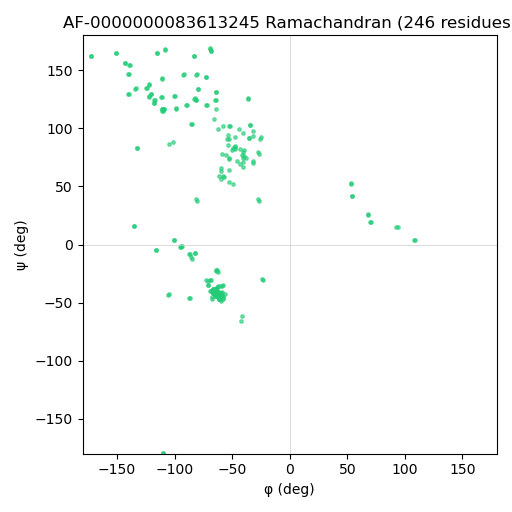 N N . VAL B 1 32 ? -6.578 20.406 9.945 1 50.69 32 VAL B N 1
ATOM 1243 C CA . VAL B 1 32 ? -5.254 20.406 9.336 1 50.69 32 VAL B CA 1
ATOM 1244 C C . VAL B 1 32 ? -4.648 21.812 9.422 1 50.69 32 VAL B C 1
ATOM 1246 O O . VAL B 1 32 ? -3.457 21.969 9.703 1 50.69 32 VAL B O 1
ATOM 1249 N N . ASN B 1 33 ? -5.512 22.797 9.109 1 49.06 33 ASN B N 1
ATOM 1250 C CA . ASN B 1 33 ? -4.969 24.156 9.133 1 49.06 33 ASN B CA 1
ATOM 1251 C C . ASN B 1 33 ? -4.508 24.547 10.531 1 49.06 33 ASN B C 1
ATOM 1253 O O . ASN B 1 33 ? -3.49 25.234 10.688 1 49.06 33 ASN B O 1
ATOM 1257 N N . HIS B 1 34 ? -5.223 24.156 11.531 1 50.91 34 HIS B N 1
ATOM 1258 C CA . HIS B 1 34 ? -4.832 24.5 12.891 1 50.91 34 HIS B CA 1
ATOM 1259 C C . HIS B 1 34 ? -3.59 23.734 13.32 1 50.91 34 HIS B C 1
ATOM 1261 O O . HIS B 1 34 ? -2.746 24.266 14.047 1 50.91 34 HIS B O 1
ATOM 1267 N N . LEU B 1 35 ? -3.479 22.547 12.789 1 49.5 35 LEU B N 1
ATOM 1268 C CA . LEU B 1 35 ? -2.363 21.703 13.211 1 49.5 35 LEU B CA 1
ATOM 1269 C C . LEU B 1 35 ? -1.037 22.266 12.719 1 49.5 35 LEU B C 1
ATOM 1271 O O . LEU B 1 35 ? -0.018 22.172 13.398 1 49.5 35 LEU B O 1
ATOM 1275 N N . GLN B 1 36 ? -1.082 22.938 11.594 1 50.44 36 GLN B N 1
ATOM 1276 C CA . GLN B 1 36 ? 0.213 23.422 11.133 1 50.44 36 GLN B CA 1
ATOM 1277 C C . GLN B 1 36 ? 0.871 24.312 12.188 1 50.44 36 GLN B C 1
ATOM 1279 O O . GLN B 1 36 ? 2.096 24.312 12.328 1 50.44 36 GLN B O 1
ATOM 1284 N N . LYS B 1 37 ? 0.105 25.094 12.68 1 46.41 37 LYS B N 1
ATOM 1285 C CA . LYS B 1 37 ? 0.738 26.047 13.578 1 46.41 37 LYS B CA 1
ATOM 1286 C C . LYS B 1 37 ? 1.246 25.375 14.844 1 46.41 37 LYS B C 1
ATOM 1288 O O . LYS B 1 37 ? 2.273 25.766 15.398 1 46.41 37 LYS B O 1
ATOM 1293 N N . ALA B 1 38 ? 0.49 24.469 15.344 1 42.16 38 ALA B N 1
ATOM 1294 C CA . ALA B 1 38 ? 0.774 24.016 16.703 1 42.16 38 ALA B CA 1
ATOM 1295 C C . ALA B 1 38 ? 1.836 22.922 16.703 1 42.16 38 ALA B C 1
ATOM 1297 O O . ALA B 1 38 ? 2.193 22.391 17.766 1 42.16 38 ALA B O 1
ATOM 1298 N N . THR B 1 39 ? 2.217 22.312 15.57 1 46.12 39 THR B N 1
ATOM 1299 C CA . THR B 1 39 ? 2.898 21.031 15.711 1 46.12 39 THR B CA 1
ATOM 1300 C C . THR B 1 39 ? 4.375 21.234 16.031 1 46.12 39 THR B C 1
ATOM 1302 O O . THR B 1 39 ? 5.211 21.312 15.133 1 46.12 39 THR B O 1
ATOM 1305 N N . LYS B 1 40 ? 4.703 22.031 16.719 1 46.19 40 LYS B N 1
ATOM 1306 C CA . LYS B 1 40 ? 6.117 22.062 17.094 1 46.19 40 LYS B CA 1
ATOM 1307 C C . LYS B 1 40 ? 6.637 20.656 17.375 1 46.19 40 LYS B C 1
ATOM 1309 O O . LYS B 1 40 ? 7.73 20.297 16.953 1 46.19 40 LYS B O 1
ATOM 1314 N N . ASN B 1 41 ? 6.281 19.828 18.359 1 50.78 41 ASN B N 1
ATOM 1315 C CA . ASN B 1 41 ? 6.906 18.672 19 1 50.78 41 ASN B CA 1
ATOM 1316 C C . ASN B 1 41 ? 6.309 17.359 18.484 1 50.78 41 ASN B C 1
ATOM 1318 O O . ASN B 1 41 ? 5.305 16.875 19.016 1 50.78 41 ASN B O 1
ATOM 1322 N N . GLY B 1 42 ? 6.84 16.75 17.375 1 61.69 42 GLY B N 1
ATOM 1323 C CA . GLY B 1 42 ? 6.586 15.344 17.062 1 61.69 42 GLY B CA 1
ATOM 1324 C C . GLY B 1 42 ? 5.414 15.148 16.125 1 61.69 42 GLY B C 1
ATOM 1325 O O . GLY B 1 42 ? 4.762 14.102 16.156 1 61.69 42 GLY B O 1
ATOM 1326 N N . THR B 1 43 ? 5 16.234 15.5 1 81.5 43 THR B N 1
ATOM 1327 C CA . THR B 1 43 ? 3.838 16.109 14.633 1 81.5 43 THR B CA 1
ATOM 1328 C C . THR B 1 43 ? 4.238 16.266 13.164 1 81.5 43 THR B C 1
ATOM 1330 O O . THR B 1 43 ? 5.18 17 12.852 1 81.5 43 THR B O 1
ATOM 1333 N N . LEU B 1 44 ? 3.676 15.562 12.297 1 96 44 LEU B N 1
ATOM 1334 C CA . LEU B 1 44 ? 3.893 15.602 10.852 1 96 44 LEU B CA 1
ATOM 1335 C C . LEU B 1 44 ? 3.477 16.953 10.281 1 96 44 LEU B C 1
ATOM 1337 O O . LEU B 1 44 ? 2.453 17.516 10.688 1 96 44 LEU B O 1
ATOM 1341 N N . LYS B 1 45 ? 4.391 17.531 9.469 1 96.06 45 LYS B N 1
ATOM 1342 C CA . LYS B 1 45 ? 4.043 18.719 8.711 1 96.06 45 LYS B CA 1
ATOM 1343 C C . LYS B 1 45 ? 3.312 18.359 7.418 1 96.06 45 LYS B C 1
ATOM 1345 O O . LYS B 1 45 ? 3.354 17.219 6.977 1 96.06 45 LYS B O 1
ATOM 1350 N N . ILE B 1 46 ? 2.639 19.438 6.891 1 97.06 46 ILE B N 1
ATOM 1351 C CA . ILE B 1 46 ? 1.953 19.266 5.613 1 97.06 46 ILE B CA 1
ATOM 1352 C C . ILE B 1 46 ? 2.568 20.188 4.566 1 97.06 46 ILE B C 1
ATOM 1354 O O . ILE B 1 46 ? 2.67 21.406 4.785 1 97.06 46 ILE B O 1
ATOM 1358 N N . SER B 1 47 ? 2.996 19.609 3.5 1 97.44 47 SER B N 1
ATOM 1359 C CA . SER B 1 47 ? 3.562 20.422 2.434 1 97.44 47 SER B CA 1
ATOM 1360 C C . SER B 1 47 ? 2.49 21.281 1.768 1 97.44 47 SER B C 1
ATOM 1362 O O . SER B 1 47 ? 1.295 21.031 1.93 1 97.44 47 SER B O 1
ATOM 1364 N N . LYS B 1 48 ? 2.922 22.266 0.981 1 97.31 48 LYS B N 1
ATOM 1365 C CA . LYS B 1 48 ? 1.992 23.094 0.217 1 97.31 48 LYS B CA 1
ATOM 1366 C C . LYS B 1 48 ? 1.188 22.25 -0.767 1 97.31 48 LYS B C 1
ATOM 1368 O O . LYS B 1 48 ? -0.031 22.406 -0.873 1 97.31 48 LYS B O 1
ATOM 1373 N N . HIS B 1 49 ? 1.848 21.391 -1.439 1 97.38 49 HIS B N 1
ATOM 1374 C CA . HIS B 1 49 ? 1.216 20.516 -2.422 1 97.38 49 HIS B CA 1
ATOM 1375 C C . HIS B 1 49 ? 0.172 19.609 -1.77 1 97.38 49 HIS B C 1
ATOM 1377 O O . HIS B 1 49 ? -0.949 19.484 -2.27 1 97.38 49 HIS B O 1
ATOM 1383 N N . ALA B 1 50 ? 0.55 19.047 -0.687 1 97.62 50 ALA B N 1
ATOM 1384 C CA . ALA B 1 50 ? -0.387 18.188 0.03 1 97.62 50 ALA B CA 1
ATOM 1385 C C . ALA B 1 50 ? -1.608 18.969 0.495 1 97.62 50 ALA B C 1
ATOM 1387 O O . ALA B 1 50 ? -2.742 18.5 0.374 1 97.62 50 ALA B O 1
ATOM 1388 N N . ASN B 1 51 ? -1.349 20.094 1.002 1 96.81 51 ASN B N 1
ATOM 1389 C CA . ASN B 1 51 ? -2.432 20.953 1.491 1 96.81 51 ASN B CA 1
ATOM 1390 C C . ASN B 1 51 ? -3.41 21.297 0.376 1 96.81 51 ASN B C 1
ATOM 1392 O O . ASN B 1 51 ? -4.625 21.219 0.559 1 96.81 51 ASN B O 1
ATOM 1396 N N . GLU B 1 52 ? -2.871 21.719 -0.725 1 97.44 52 GLU B N 1
ATOM 1397 C CA . GLU B 1 52 ? -3.707 22.062 -1.87 1 97.44 52 GLU B CA 1
ATOM 1398 C C . GLU B 1 52 ? -4.547 20.875 -2.324 1 97.44 52 GLU B C 1
ATOM 1400 O O . GLU B 1 52 ? -5.738 21.016 -2.602 1 97.44 52 GLU B O 1
ATOM 1405 N N . ARG B 1 53 ? -3.922 19.688 -2.328 1 97.38 53 ARG B N 1
ATOM 1406 C CA . ARG B 1 53 ? -4.625 18.484 -2.736 1 97.38 53 ARG B CA 1
ATOM 1407 C C . ARG B 1 53 ? -5.715 18.109 -1.731 1 97.38 53 ARG B C 1
ATOM 1409 O O . ARG B 1 53 ? -6.805 17.688 -2.117 1 97.38 53 ARG B O 1
ATOM 1416 N N . MET B 1 54 ? -5.43 18.266 -0.545 1 96.75 54 MET B N 1
ATOM 1417 C CA . MET B 1 54 ? -6.398 17.953 0.498 1 96.75 54 MET B CA 1
ATOM 1418 C C . MET B 1 54 ? -7.621 18.859 0.403 1 96.75 54 MET B C 1
ATOM 1420 O O . MET B 1 54 ? -8.75 18.391 0.561 1 96.75 54 MET B O 1
ATOM 1424 N N . ILE B 1 55 ? -7.383 20.078 0.123 1 95.5 55 ILE B N 1
ATOM 1425 C CA . ILE B 1 55 ? -8.461 21.047 -0.031 1 95.5 55 ILE B CA 1
ATOM 1426 C C . ILE B 1 55 ? -9.281 20.719 -1.278 1 95.5 55 ILE B C 1
ATOM 1428 O O . ILE B 1 55 ? -10.508 20.656 -1.222 1 95.5 55 ILE B O 1
ATOM 1432 N N . GLU B 1 56 ? -8.578 20.469 -2.352 1 96.5 56 GLU B N 1
ATOM 1433 C CA . GLU B 1 56 ? -9.219 20.172 -3.627 1 96.5 56 GLU B CA 1
ATOM 1434 C C . GLU B 1 56 ? -10.094 18.922 -3.531 1 96.5 56 GLU B C 1
ATOM 1436 O O . GLU B 1 56 ? -11.156 18.844 -4.152 1 96.5 56 GLU B O 1
ATOM 1441 N N . ARG B 1 57 ? -9.602 17.984 -2.727 1 95.31 57 ARG B N 1
ATOM 1442 C CA . ARG B 1 57 ? -10.273 16.688 -2.658 1 95.31 57 ARG B CA 1
ATOM 1443 C C . ARG B 1 57 ? -11.141 16.594 -1.411 1 95.31 57 ARG B C 1
ATOM 1445 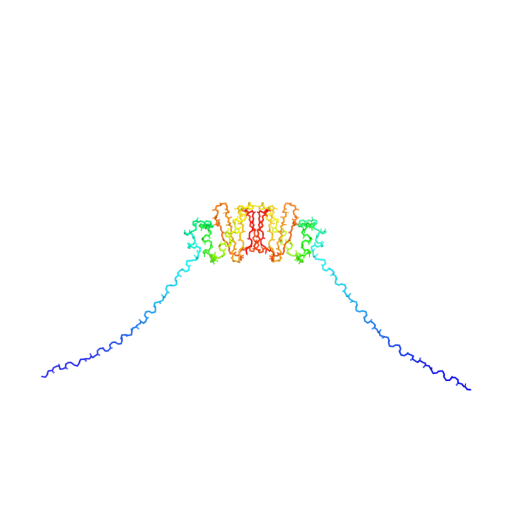O O . ARG B 1 57 ? -11.719 15.531 -1.132 1 95.31 57 ARG B O 1
ATOM 1452 N N . ASN B 1 58 ? -11.18 17.656 -0.719 1 94.94 58 ASN B N 1
ATOM 1453 C CA . ASN B 1 58 ? -11.977 17.719 0.5 1 94.94 58 ASN B CA 1
ATOM 1454 C C . ASN B 1 58 ? -11.617 16.594 1.469 1 94.94 58 ASN B C 1
ATOM 1456 O O . ASN B 1 58 ? -12.508 15.938 2.012 1 94.94 58 ASN B O 1
ATOM 1460 N N . ILE B 1 59 ? -10.344 16.359 1.578 1 96.31 59 ILE B N 1
ATOM 1461 C CA . ILE B 1 59 ? -9.828 15.375 2.521 1 96.31 59 ILE B CA 1
ATOM 1462 C C . ILE B 1 59 ? -9.734 15.992 3.914 1 96.31 59 ILE B C 1
ATOM 1464 O O . ILE B 1 59 ? -9.102 17.031 4.094 1 96.31 59 ILE B O 1
ATOM 1468 N N . HIS B 1 60 ? -10.398 15.305 4.848 1 93.38 60 HIS B N 1
ATOM 1469 C CA . HIS B 1 60 ? -10.359 15.742 6.238 1 93.38 60 HIS B CA 1
ATOM 1470 C C . HIS B 1 60 ? -9.828 14.641 7.148 1 93.38 60 HIS B C 1
ATOM 1472 O O . HIS B 1 60 ? -10.367 13.531 7.164 1 93.38 60 HIS B O 1
ATOM 1478 N N . ILE B 1 61 ? -8.883 15.031 7.871 1 93.56 61 ILE B N 1
ATOM 1479 C CA . ILE B 1 61 ? -8.281 14.086 8.805 1 93.56 61 ILE B CA 1
ATOM 1480 C C . ILE B 1 61 ? -8.469 14.586 10.234 1 93.56 61 ILE B C 1
ATOM 1482 O O . ILE B 1 61 ? -8.055 15.695 10.578 1 93.56 61 ILE B O 1
ATOM 1486 N N . SER B 1 62 ? -9.109 13.75 11.016 1 92.94 62 SER B N 1
ATOM 1487 C CA . SER B 1 62 ? -9.344 14.141 12.398 1 92.94 62 SER B CA 1
ATOM 1488 C C . SER B 1 62 ? -8.047 14.172 13.195 1 92.94 62 SER B C 1
ATOM 1490 O O . SER B 1 62 ? -7.035 13.609 12.766 1 92.94 62 SER B O 1
ATOM 1492 N N . GLU B 1 63 ? -8.141 14.719 14.375 1 92.19 63 GLU B N 1
ATOM 1493 C CA . GLU B 1 63 ? -6.988 14.766 15.273 1 92.19 63 GLU B CA 1
ATOM 1494 C C . GLU B 1 63 ? -6.559 13.359 15.688 1 92.19 63 GLU B C 1
ATOM 1496 O O . GLU B 1 63 ? -5.363 13.07 15.773 1 92.19 63 GLU B O 1
ATOM 1501 N N . GLN B 1 64 ? -7.52 12.57 15.906 1 93.06 64 GLN B N 1
ATOM 1502 C CA . GLN B 1 64 ? -7.234 11.203 16.312 1 93.06 64 GLN B CA 1
ATOM 1503 C C . GLN B 1 64 ? -6.543 10.422 15.195 1 93.06 64 GLN B C 1
ATOM 1505 O O . GLN B 1 64 ? -5.562 9.719 15.438 1 93.06 64 GLN B O 1
ATOM 1510 N N . GLU B 1 65 ? -7.016 10.609 14 1 94.25 65 GLU B N 1
ATOM 1511 C CA . GLU B 1 65 ? -6.398 9.945 12.852 1 94.25 65 GLU B CA 1
ATOM 1512 C C . GLU B 1 65 ? -4.977 10.453 12.625 1 94.25 65 GLU B C 1
ATOM 1514 O O . GLU B 1 65 ? -4.082 9.672 12.289 1 94.25 65 GLU B O 1
ATOM 1519 N N . TRP B 1 66 ? -4.809 11.68 12.82 1 94.38 66 TRP B N 1
ATOM 1520 C CA . TRP B 1 66 ? -3.498 12.297 12.633 1 94.38 66 TRP B CA 1
ATOM 1521 C C . TRP B 1 66 ? -2.492 11.742 13.641 1 94.38 66 TRP B C 1
ATOM 1523 O O . TRP B 1 66 ? -1.357 11.422 13.281 1 94.38 66 TRP B O 1
ATOM 1533 N N . LYS B 1 67 ? -2.93 11.641 14.82 1 94.12 67 LYS B N 1
ATOM 1534 C CA . LYS B 1 67 ? -2.068 11.102 15.867 1 94.12 67 LYS B CA 1
ATOM 1535 C C . LYS B 1 67 ? -1.692 9.648 15.578 1 94.12 67 LYS B C 1
ATOM 1537 O O . LYS B 1 67 ? -0.527 9.266 15.695 1 94.12 67 LYS B O 1
ATOM 1542 N N . GLN B 1 68 ? -2.664 8.938 15.18 1 95.06 68 GLN B N 1
ATOM 1543 C CA . GLN B 1 68 ? -2.414 7.539 14.836 1 95.06 68 GLN B CA 1
ATOM 1544 C C . GLN B 1 68 ? -1.428 7.422 13.68 1 95.06 68 GLN B C 1
ATOM 1546 O O . GLN B 1 68 ? -0.483 6.633 13.734 1 95.06 68 GLN B O 1
ATOM 1551 N N . MET B 1 69 ? -1.693 8.203 12.719 1 96.5 69 MET B N 1
ATOM 1552 C CA . MET B 1 69 ? -0.829 8.195 11.547 1 96.5 69 MET B CA 1
ATOM 1553 C C . MET B 1 69 ? 0.594 8.602 11.914 1 96.5 69 MET B C 1
ATOM 1555 O O . MET B 1 69 ? 1.557 7.957 11.492 1 96.5 69 MET B O 1
ATOM 1559 N N . SER B 1 70 ? 0.724 9.625 12.68 1 96.44 70 SER B N 1
ATOM 1560 C CA . SER B 1 70 ? 2.041 10.102 13.086 1 96.44 70 SER B CA 1
ATOM 1561 C C . SER B 1 70 ? 2.807 9.031 13.852 1 96.44 70 SER B C 1
ATOM 1563 O O . SER B 1 70 ? 3.99 8.805 13.594 1 96.44 70 SER B O 1
ATOM 1565 N N . GLN B 1 71 ? 2.129 8.359 14.711 1 96.19 71 GLN B N 1
ATOM 1566 C CA . GLN B 1 71 ? 2.754 7.293 15.492 1 96.19 71 GLN B CA 1
ATOM 1567 C C . GLN B 1 71 ? 3.227 6.156 14.594 1 96.19 71 GLN B C 1
ATOM 1569 O O . GLN B 1 71 ? 4.332 5.641 14.766 1 96.19 71 GLN B O 1
ATOM 1574 N N . LYS B 1 72 ? 2.43 5.812 13.664 1 97.75 72 LYS B N 1
ATOM 1575 C CA . LYS B 1 72 ? 2.775 4.711 12.773 1 97.75 72 LYS B CA 1
ATOM 1576 C C . LYS B 1 72 ? 3.912 5.098 11.836 1 97.75 72 LYS B C 1
ATOM 1578 O O . LYS B 1 72 ? 4.746 4.262 11.477 1 97.75 72 LYS B O 1
ATOM 1583 N N . VAL B 1 73 ? 3.93 6.359 11.43 1 98.25 73 VAL B N 1
ATOM 1584 C CA . VAL B 1 73 ? 5.023 6.844 10.594 1 98.25 73 VAL B CA 1
ATOM 1585 C C . VAL B 1 73 ? 6.332 6.789 11.367 1 98.25 73 VAL B C 1
ATOM 1587 O O . VAL B 1 73 ? 7.367 6.387 10.828 1 98.25 73 VAL B O 1
ATOM 1590 N N . TYR B 1 74 ? 6.273 7.129 12.617 1 97.12 74 TYR B N 1
ATOM 1591 C CA . TYR B 1 74 ? 7.473 7.07 13.445 1 97.12 74 TYR B CA 1
ATOM 1592 C C . TYR B 1 74 ? 7.93 5.629 13.641 1 97.12 74 TYR B C 1
ATOM 1594 O O . TYR B 1 74 ? 9.125 5.34 13.594 1 97.12 74 TYR B O 1
ATOM 1602 N N . GLU B 1 75 ? 6.996 4.781 13.859 1 98 75 GLU B N 1
ATOM 1603 C CA . GLU B 1 75 ? 7.332 3.363 13.961 1 98 75 GLU B CA 1
ATOM 1604 C C . GLU B 1 75 ? 7.965 2.846 12.672 1 98 75 GLU B C 1
ATOM 1606 O O . GLU B 1 75 ? 8.953 2.111 12.719 1 98 75 GLU B O 1
ATOM 1611 N N . ALA B 1 76 ? 7.402 3.225 11.594 1 98.44 76 ALA B N 1
ATOM 1612 C CA . ALA B 1 76 ? 7.938 2.814 10.297 1 98.44 76 ALA B CA 1
ATOM 1613 C C . ALA B 1 76 ? 9.359 3.334 10.102 1 98.44 76 ALA B C 1
ATOM 1615 O O . ALA B 1 76 ? 10.227 2.609 9.609 1 98.44 76 ALA B O 1
ATOM 1616 N N . ARG B 1 77 ? 9.539 4.523 10.492 1 98 77 ARG B N 1
ATOM 1617 C CA . ARG B 1 77 ? 10.867 5.117 10.391 1 98 77 ARG B CA 1
ATOM 1618 C C . ARG B 1 77 ? 11.891 4.32 11.195 1 98 77 ARG B C 1
ATOM 1620 O O . ARG B 1 77 ? 13 4.07 10.727 1 98 77 ARG B O 1
ATOM 1627 N N . ALA B 1 78 ? 11.477 3.943 12.359 1 97.81 78 ALA B N 1
ATOM 1628 C CA . ALA B 1 78 ? 12.352 3.17 13.234 1 97.81 78 ALA B CA 1
ATOM 1629 C C . ALA B 1 78 ? 12.711 1.829 12.594 1 97.81 78 ALA B C 1
ATOM 1631 O O . ALA B 1 78 ? 13.773 1.265 12.883 1 97.81 78 ALA B O 1
ATOM 1632 N N . LYS B 1 79 ? 11.875 1.413 11.711 1 98.06 79 LYS B N 1
ATOM 1633 C CA . LYS B 1 79 ? 12.102 0.136 11.039 1 98.06 79 LYS B CA 1
ATOM 1634 C C . LYS B 1 79 ? 12.836 0.333 9.719 1 98.06 79 LYS B C 1
ATOM 1636 O O . LYS B 1 79 ? 13.031 -0.622 8.961 1 98.06 79 LYS B O 1
ATOM 1641 N N . GLY B 1 80 ? 13.086 1.58 9.406 1 97.75 80 GLY B N 1
ATOM 1642 C CA . GLY B 1 80 ? 13.93 1.859 8.258 1 97.75 80 GLY B CA 1
ATOM 1643 C C . GLY B 1 80 ? 13.156 2.426 7.078 1 97.75 80 GLY B C 1
ATOM 1644 O O . GLY B 1 80 ? 13.734 2.693 6.023 1 97.75 80 GLY B O 1
ATOM 1645 N N . VAL B 1 81 ? 11.938 2.656 7.246 1 98.69 81 VAL B N 1
ATOM 1646 C CA . VAL B 1 81 ? 11.117 3.199 6.16 1 98.69 81 VAL B CA 1
ATOM 1647 C C . VAL B 1 81 ? 11.352 4.707 6.047 1 98.69 81 VAL B C 1
ATOM 1649 O O . VAL B 1 81 ? 11.258 5.43 7.039 1 98.69 81 VAL B O 1
ATOM 1652 N N . LYS B 1 82 ? 11.547 5.125 4.832 1 98.56 82 LYS B N 1
ATOM 1653 C CA . LYS B 1 82 ? 11.867 6.535 4.621 1 98.56 82 LYS B CA 1
ATOM 1654 C C . LYS B 1 82 ? 10.672 7.293 4.055 1 98.56 82 LYS B C 1
ATOM 1656 O O . LYS B 1 82 ? 10.406 8.43 4.449 1 98.56 82 LYS B O 1
ATOM 1661 N N . GLN B 1 83 ? 10.031 6.633 3.094 1 98.75 83 GLN B N 1
ATOM 1662 C CA . GLN B 1 83 ? 8.914 7.27 2.406 1 98.75 83 GLN B CA 1
ATOM 1663 C C . GLN B 1 83 ? 7.715 6.324 2.312 1 98.75 83 GLN B C 1
ATOM 1665 O O . GLN B 1 83 ? 7.484 5.711 1.27 1 98.75 83 GLN B O 1
ATOM 1670 N N . PRO B 1 84 ? 6.961 6.297 3.385 1 98.81 84 PRO B N 1
ATOM 1671 C CA . PRO B 1 84 ? 5.816 5.383 3.375 1 98.81 84 PRO B CA 1
ATOM 1672 C C . PRO B 1 84 ? 4.613 5.957 2.629 1 98.81 84 PRO B C 1
ATOM 1674 O O . PRO B 1 84 ? 4.43 7.176 2.588 1 98.81 84 PRO B O 1
ATOM 1677 N N . LEU B 1 85 ? 3.9 5.074 2.01 1 98.88 85 LEU B N 1
ATOM 1678 C CA . LEU B 1 85 ? 2.504 5.301 1.658 1 98.88 85 LEU B CA 1
ATOM 1679 C C . LEU B 1 85 ? 1.59 5 2.842 1 98.88 85 LEU B C 1
ATOM 1681 O O . LEU B 1 85 ? 1.693 3.936 3.457 1 98.88 85 LEU B O 1
ATOM 1685 N N . VAL B 1 86 ? 0.766 5.945 3.217 1 98.81 86 VAL B N 1
ATOM 1686 C CA . VAL B 1 86 ? -0.19 5.723 4.297 1 98.81 86 VAL B CA 1
ATOM 1687 C C . VAL B 1 86 ? -1.605 5.652 3.729 1 98.81 86 VAL B C 1
ATOM 1689 O O . VAL B 1 86 ? -2.104 6.625 3.16 1 98.81 86 VAL B O 1
ATOM 1692 N N . LEU B 1 87 ? -2.164 4.504 3.91 1 98.25 87 LEU B N 1
ATOM 1693 C CA . LEU B 1 87 ? -3.533 4.309 3.451 1 98.25 87 LEU B CA 1
ATOM 1694 C C . LEU B 1 87 ? -4.52 4.461 4.602 1 98.25 87 LEU B C 1
ATOM 1696 O O . LEU B 1 87 ? -4.477 3.693 5.57 1 98.25 87 LEU B O 1
ATOM 1700 N N . MET B 1 88 ? -5.324 5.434 4.438 1 96.56 88 MET B N 1
ATOM 1701 C CA . MET B 1 88 ? -6.406 5.68 5.387 1 96.56 88 MET B CA 1
ATOM 1702 C C . MET B 1 88 ? -7.762 5.379 4.754 1 96.56 88 MET B C 1
ATOM 1704 O O . MET B 1 88 ? -7.828 4.91 3.615 1 96.56 88 MET B O 1
ATOM 1708 N N . ASN B 1 89 ? -8.766 5.578 5.496 1 92.88 89 ASN B N 1
ATOM 1709 C CA . ASN B 1 89 ? -10.102 5.262 5.004 1 92.88 89 ASN B CA 1
ATOM 1710 C C . ASN B 1 89 ? -10.461 6.098 3.783 1 92.88 89 ASN B C 1
ATOM 1712 O O . ASN B 1 89 ? -10.969 5.57 2.791 1 92.88 89 ASN B O 1
ATOM 1716 N N . GLN B 1 90 ? -10.141 7.355 3.852 1 93.19 90 GLN B N 1
ATOM 1717 C CA . GLN B 1 90 ? -10.633 8.211 2.777 1 93.19 90 GLN B CA 1
ATOM 1718 C C . GLN B 1 90 ? -9.477 8.789 1.967 1 93.19 90 GLN B C 1
ATOM 1720 O O . GLN B 1 90 ? -9.695 9.461 0.957 1 93.19 90 GLN B O 1
ATOM 1725 N N . ALA B 1 91 ? -8.242 8.492 2.459 1 96.81 91 ALA B N 1
ATOM 1726 C CA . ALA B 1 91 ? -7.117 9.156 1.812 1 96.81 91 ALA B CA 1
ATOM 1727 C C . ALA B 1 91 ? -5.914 8.227 1.711 1 96.81 91 ALA B C 1
ATOM 1729 O O . ALA B 1 91 ? -5.812 7.246 2.453 1 96.81 91 ALA B O 1
ATOM 1730 N N . ALA B 1 92 ? -5.09 8.523 0.789 1 98.56 92 ALA B N 1
ATOM 1731 C CA . ALA B 1 92 ? -3.734 7.992 0.688 1 98.56 92 ALA B CA 1
ATOM 1732 C C . ALA B 1 92 ? -2.701 9.109 0.718 1 98.56 92 ALA B C 1
ATOM 1734 O O . ALA B 1 92 ? -2.812 10.094 -0.025 1 98.56 92 ALA B O 1
ATOM 1735 N N . LEU B 1 93 ? -1.726 8.953 1.582 1 98.56 93 LEU B N 1
ATOM 1736 C CA . LEU B 1 93 ? -0.711 9.984 1.765 1 98.56 93 LEU B CA 1
ATOM 1737 C C . LEU B 1 93 ? 0.684 9.43 1.497 1 98.56 93 LEU B C 1
ATOM 1739 O O . LEU B 1 93 ? 0.995 8.305 1.892 1 98.56 93 LEU B O 1
ATOM 1743 N N . ILE B 1 94 ? 1.406 10.203 0.853 1 98.88 94 ILE B N 1
ATOM 1744 C CA . ILE B 1 94 ? 2.838 9.922 0.796 1 98.88 94 ILE B CA 1
ATOM 1745 C C . ILE B 1 94 ? 3.574 10.812 1.796 1 98.88 94 ILE B C 1
ATOM 1747 O O . ILE B 1 94 ? 3.41 12.031 1.79 1 98.88 94 ILE B O 1
ATOM 1751 N N . VAL B 1 95 ? 4.371 10.156 2.605 1 98.75 95 VAL B N 1
ATOM 1752 C CA . VAL B 1 95 ? 4.988 10.883 3.705 1 98.75 95 VAL B CA 1
ATOM 1753 C C . VAL B 1 95 ? 6.508 10.727 3.645 1 98.75 95 VAL B C 1
ATOM 1755 O O . VAL B 1 95 ? 7.016 9.633 3.4 1 98.75 95 VAL B O 1
ATOM 1758 N N . SER B 1 96 ? 7.18 11.812 3.822 1 98.44 96 SER B N 1
ATOM 1759 C CA . SER B 1 96 ? 8.609 11.75 4.113 1 98.44 96 SER B CA 1
ATOM 1760 C C . SER B 1 96 ? 8.859 11.57 5.609 1 98.44 96 SER B C 1
ATOM 1762 O O . SER B 1 96 ? 8.742 12.523 6.383 1 98.44 96 SER B O 1
ATOM 1764 N N . ALA B 1 97 ? 9.203 10.375 5.969 1 97.81 97 ALA B N 1
ATOM 1765 C CA . ALA B 1 97 ? 9.43 10.117 7.387 1 97.81 97 ALA B CA 1
ATOM 1766 C C . ALA B 1 97 ? 10.641 10.875 7.906 1 97.81 97 ALA B C 1
ATOM 1768 O O . ALA B 1 97 ? 10.633 11.375 9.039 1 97.81 97 ALA B O 1
ATOM 1769 N N . LYS B 1 98 ? 11.586 10.938 7.113 1 94.31 98 LYS B N 1
ATOM 1770 C CA . LYS B 1 98 ? 12.812 11.641 7.488 1 94.31 98 LYS B CA 1
ATOM 1771 C C . LYS B 1 98 ? 12.523 13.094 7.84 1 94.31 98 LYS B C 1
ATOM 1773 O O . LYS B 1 98 ? 12.961 13.586 8.883 1 94.31 98 LYS B O 1
ATOM 1778 N N . ASN B 1 99 ? 11.742 13.711 6.969 1 95.12 99 ASN B N 1
ATOM 1779 C CA . ASN B 1 99 ? 11.477 15.133 7.148 1 95.12 99 ASN B CA 1
ATOM 1780 C C . ASN B 1 99 ? 10.188 15.367 7.934 1 95.12 99 ASN B C 1
ATOM 1782 O O . ASN B 1 99 ? 9.797 16.516 8.148 1 95.12 99 ASN B O 1
ATOM 1786 N N . GLU B 1 100 ? 9.555 14.242 8.281 1 96 100 GLU B N 1
ATOM 1787 C CA . GLU B 1 100 ? 8.297 14.32 9.016 1 96 100 GLU B CA 1
ATOM 1788 C C . GLU B 1 100 ? 7.289 15.219 8.305 1 96 100 GLU B C 1
ATOM 1790 O O . GLU B 1 100 ? 6.703 16.109 8.914 1 96 100 GLU B O 1
ATOM 1795 N N . THR B 1 101 ? 7.074 14.922 6.973 1 97.94 101 THR B N 1
ATOM 1796 C CA . THR B 1 101 ? 6.238 15.781 6.148 1 97.94 101 THR B CA 1
ATOM 1797 C C . THR B 1 101 ? 5.352 14.961 5.223 1 97.94 101 THR B C 1
ATOM 1799 O O . THR B 1 101 ? 5.832 14.039 4.551 1 97.94 101 THR B O 1
ATOM 1802 N N . VAL B 1 102 ? 4.055 15.297 5.266 1 98.56 102 VAL B N 1
ATOM 1803 C CA . VAL B 1 102 ? 3.168 14.781 4.227 1 98.56 102 VAL B CA 1
ATOM 1804 C C . VAL B 1 102 ? 3.457 15.492 2.906 1 98.56 102 VAL B C 1
ATOM 1806 O O . VAL B 1 102 ? 3.279 16.703 2.795 1 98.56 102 VAL B O 1
ATOM 1809 N N . ILE B 1 103 ? 3.834 14.648 1.964 1 98.5 103 ILE B N 1
ATOM 1810 C CA . ILE B 1 103 ? 4.309 15.203 0.7 1 98.5 103 ILE B CA 1
ATOM 1811 C C . ILE B 1 103 ? 3.123 15.445 -0.234 1 98.5 103 ILE B C 1
ATOM 1813 O O . ILE B 1 103 ? 3.062 16.469 -0.92 1 98.5 103 ILE B O 1
ATOM 1817 N N . THR B 1 104 ? 2.223 14.445 -0.332 1 98.12 104 THR B N 1
ATOM 1818 C CA . THR B 1 104 ? 1.039 14.555 -1.177 1 98.12 104 THR B CA 1
ATOM 1819 C C . THR B 1 104 ? -0.11 13.727 -0.615 1 98.12 104 THR B C 1
ATOM 1821 O O . THR B 1 104 ? 0.089 12.914 0.292 1 98.12 104 THR B O 1
ATOM 1824 N N . ALA B 1 105 ? -1.279 14.07 -1.171 1 97.88 105 ALA B N 1
ATOM 1825 C CA . ALA B 1 105 ? -2.496 13.398 -0.723 1 97.88 105 ALA B CA 1
ATOM 1826 C C . ALA B 1 105 ? -3.42 13.094 -1.898 1 97.88 105 ALA B C 1
ATOM 1828 O O . ALA B 1 105 ? -3.471 13.859 -2.869 1 97.88 105 ALA B O 1
ATOM 1829 N N . MET B 1 106 ? -4.102 11.961 -1.712 1 97.38 106 MET B N 1
ATOM 1830 C CA . MET B 1 106 ? -5.109 11.555 -2.689 1 97.38 106 MET B CA 1
ATOM 1831 C C . MET B 1 106 ? -6.34 10.977 -1.995 1 97.38 106 MET B C 1
ATOM 1833 O O . MET B 1 106 ? -6.242 10.461 -0.879 1 97.38 106 MET B O 1
ATOM 1837 N N . GLU B 1 107 ? -7.406 11.133 -2.797 1 96.81 107 GLU B N 1
ATOM 1838 C CA . GLU B 1 107 ? -8.578 10.422 -2.314 1 96.81 107 GLU B CA 1
ATOM 1839 C C . GLU B 1 107 ? -8.43 8.914 -2.512 1 96.81 107 GLU B C 1
ATOM 1841 O O . GLU B 1 107 ? -7.891 8.461 -3.525 1 96.81 107 GLU B O 1
ATOM 1846 N N . ARG B 1 108 ? -8.945 8.242 -1.576 1 94.12 108 ARG B N 1
ATOM 1847 C CA . ARG B 1 108 ? -8.828 6.789 -1.627 1 94.12 108 ARG B CA 1
ATOM 1848 C C . ARG B 1 108 ? -9.438 6.234 -2.908 1 94.12 108 ARG B C 1
ATOM 1850 O O . ARG B 1 108 ? -8.922 5.277 -3.486 1 94.12 108 ARG B O 1
ATOM 1857 N N . SER B 1 109 ? -10.461 6.797 -3.385 1 93.06 109 SER B N 1
ATOM 1858 C CA . SER B 1 109 ? -11.148 6.352 -4.594 1 93.06 109 SER B CA 1
ATOM 1859 C C . SER B 1 109 ? -10.258 6.488 -5.82 1 93.06 109 SER B C 1
ATOM 1861 O O . SER B 1 109 ? -10.453 5.789 -6.816 1 93.06 109 SER B O 1
ATOM 1863 N N . GLU B 1 110 ? -9.289 7.348 -5.707 1 94.31 110 GLU B N 1
ATOM 1864 C CA . GLU B 1 110 ? -8.383 7.59 -6.832 1 94.31 110 GLU B CA 1
ATOM 1865 C C . GLU B 1 110 ? -7.289 6.531 -6.898 1 94.31 110 GLU B C 1
ATOM 1867 O O . GLU B 1 110 ? -6.566 6.445 -7.895 1 94.31 110 GLU B O 1
ATOM 1872 N N . THR B 1 111 ? -7.297 5.711 -5.84 1 94.94 111 THR B N 1
ATOM 1873 C CA . THR B 1 111 ? -6.156 4.805 -5.75 1 94.94 111 THR B CA 1
ATOM 1874 C C . THR B 1 111 ? -6.422 3.523 -6.531 1 94.94 111 THR B C 1
ATOM 1876 O O . THR B 1 111 ? -5.5 2.752 -6.801 1 94.94 111 THR B O 1
ATOM 1879 N N . LYS B 1 112 ? -7.555 3.33 -6.984 1 94.44 112 LYS B N 1
ATOM 1880 C CA . LYS B 1 112 ? -7.875 2.092 -7.691 1 94.44 112 LYS B CA 1
ATOM 1881 C C . LYS B 1 112 ? -7.066 1.974 -8.984 1 94.44 112 LYS B C 1
ATOM 1883 O O . LYS B 1 112 ? -7.07 2.889 -9.805 1 94.44 112 LYS B O 1
ATOM 1888 N N . ASN B 1 113 ? -6.348 0.856 -9.094 1 95.5 113 ASN B N 1
ATOM 1889 C CA . ASN B 1 113 ? -5.512 0.525 -10.242 1 95.5 113 ASN B CA 1
ATOM 1890 C C . ASN B 1 113 ? -4.281 1.425 -10.312 1 95.5 113 ASN B C 1
ATOM 1892 O O . ASN B 1 113 ? -3.684 1.582 -11.383 1 95.5 113 ASN B O 1
ATOM 1896 N N . GLN B 1 114 ? -3.98 1.998 -9.227 1 97.25 114 GLN B N 1
ATOM 1897 C CA . GLN B 1 114 ? -2.799 2.854 -9.195 1 97.25 114 GLN B CA 1
ATOM 1898 C C . GLN B 1 114 ? -1.567 2.072 -8.742 1 97.25 114 GLN B C 1
ATOM 1900 O O . GLN B 1 114 ? -1.671 1.159 -7.922 1 97.25 114 GLN B O 1
ATOM 1905 N N . ILE B 1 115 ? -0.5 2.504 -9.336 1 98.62 115 ILE B N 1
ATOM 1906 C CA . ILE B 1 115 ? 0.811 2.02 -8.922 1 98.62 115 ILE B CA 1
ATOM 1907 C C . ILE B 1 115 ? 1.581 3.143 -8.227 1 98.62 115 ILE B C 1
ATOM 1909 O O . ILE B 1 115 ? 1.858 4.18 -8.836 1 98.62 115 ILE B O 1
ATOM 1913 N N . PHE B 1 116 ? 1.814 2.922 -6.984 1 98.62 116 PHE B N 1
ATOM 1914 C CA . PHE B 1 116 ? 2.662 3.861 -6.258 1 98.62 116 PHE B CA 1
ATOM 1915 C C . PHE B 1 116 ? 4.125 3.447 -6.348 1 98.62 116 PHE B C 1
ATOM 1917 O O . PHE B 1 116 ? 4.488 2.34 -5.941 1 98.62 116 PHE B O 1
ATOM 1924 N N . THR B 1 117 ? 4.863 4.301 -6.875 1 98.44 117 THR B N 1
ATOM 1925 C CA . THR B 1 117 ? 6.305 4.102 -6.961 1 98.44 117 THR B CA 1
ATOM 1926 C C . THR B 1 117 ? 7.043 5.027 -6 1 98.44 117 THR B C 1
ATOM 1928 O O . THR B 1 117 ? 6.414 5.824 -5.297 1 98.44 117 THR B O 1
ATOM 1931 N N . ASN B 1 118 ? 8.25 4.836 -5.773 1 97.19 118 ASN B N 1
ATOM 1932 C CA . ASN B 1 118 ? 9.125 5.723 -5.012 1 97.19 118 ASN B CA 1
ATOM 1933 C C . ASN B 1 118 ? 8.75 5.754 -3.535 1 97.19 118 ASN B C 1
ATOM 1935 O O . ASN B 1 118 ? 8.875 6.789 -2.881 1 97.19 118 ASN B O 1
ATOM 1939 N N . ILE B 1 119 ? 8.188 4.77 -3.146 1 98.75 119 ILE B N 1
ATOM 1940 C CA . ILE B 1 119 ? 7.977 4.539 -1.721 1 98.75 119 ILE B CA 1
ATOM 1941 C C . ILE B 1 119 ? 8.766 3.309 -1.274 1 98.75 119 ILE B C 1
ATOM 1943 O O . ILE B 1 119 ? 9.227 2.525 -2.105 1 98.75 119 ILE B O 1
ATOM 1947 N N . ASP B 1 120 ? 8.898 3.205 0.059 1 98.75 120 ASP B N 1
ATOM 1948 C CA . ASP B 1 120 ? 9.664 2.039 0.494 1 98.75 120 ASP B CA 1
ATOM 1949 C C . ASP B 1 120 ? 8.977 1.334 1.659 1 98.75 120 ASP B C 1
ATOM 1951 O O . ASP B 1 120 ? 9.594 0.54 2.367 1 98.75 120 ASP B O 1
ATOM 1955 N N . GLY B 1 121 ? 7.754 1.625 1.879 1 98.81 121 GLY B N 1
ATOM 1956 C CA . GLY B 1 121 ? 6.855 1 2.836 1 98.81 121 GLY B CA 1
ATOM 1957 C C . GLY B 1 121 ? 5.422 1.474 2.707 1 98.81 121 GLY B C 1
ATOM 1958 O O . GLY B 1 121 ? 5.148 2.459 2.018 1 98.81 121 GLY B O 1
ATOM 1959 N N . THR B 1 122 ? 4.574 0.726 3.244 1 98.88 122 THR B N 1
ATOM 1960 C CA . THR B 1 122 ? 3.156 1.076 3.268 1 98.88 122 THR B CA 1
ATOM 1961 C C . THR B 1 122 ? 2.568 0.858 4.656 1 98.88 122 THR B C 1
ATOM 1963 O O . THR B 1 122 ? 2.854 -0.149 5.309 1 98.88 122 THR B O 1
ATOM 1966 N N . ILE B 1 123 ? 1.834 1.826 5.07 1 98.81 123 ILE B N 1
ATOM 1967 C CA . ILE B 1 123 ? 1.087 1.752 6.32 1 98.81 123 ILE B CA 1
ATOM 1968 C C . ILE B 1 123 ? -0.41 1.7 6.027 1 98.81 123 ILE B C 1
ATOM 1970 O O . ILE B 1 123 ? -0.936 2.545 5.297 1 98.81 123 ILE B O 1
ATOM 1974 N N . VAL B 1 124 ? -1.021 0.678 6.617 1 98.19 124 VAL B N 1
ATOM 1975 C CA . VAL B 1 124 ? -2.467 0.568 6.453 1 98.19 124 VAL B CA 1
ATOM 1976 C C . VAL B 1 124 ? -3.164 0.844 7.781 1 98.19 124 VAL B C 1
ATOM 1978 O O . VAL B 1 124 ? -2.986 0.099 8.75 1 98.19 124 VAL B O 1
ATOM 1981 N N . LEU B 1 125 ? -3.934 1.95 7.691 1 96.31 125 LEU B N 1
ATOM 1982 C CA . LEU B 1 125 ? -4.66 2.293 8.906 1 96.31 125 LEU B CA 1
ATOM 1983 C C . LEU B 1 125 ? -6.137 1.921 8.781 1 96.31 125 LEU B C 1
ATOM 1985 O O . LEU B 1 125 ? -6.707 1.998 7.695 1 96.31 125 LEU B O 1
#

Radius of gyration: 35.03 Å; Cα contacts (8 Å, |Δi|>4): 381; chains: 2; bounding box: 76×167×39 Å

Foldseek 3Di:
DDDPPPPCPPPPPPPVPPPPPPPPPPPPPAPLVVCQVPPPDQFAAEDPAAVVQCVVQVPGDDPVRRVVVSVVLQVVVVVPWQWEWEDDDFKIFTAGSVVSYTDHMDTPVVCVPDDDPDGDYYHYD/DDCPPDPPPPPPPPPPPPPPPPPPPPPCPAPLVVCQVPVPDQFAAEDPAAVVQCVVQVPGDDPVRRVVVSVVLQVVVVVPWQWEWEDDDFKIFTAGSVVSYTDHMDTPVVCPPDDDPDGDYYHYD

Sequence (250 aa):
MNRIDISHLPLRPTIHKKNATIAQVQGNQSFVNHLQKATKNGTLKISKHANERMIERNIHISEQEWKQMSQKVYEARAKGVKQPLVLMNQAALIVSAKNETVITAMERSETKNQIFTNIDGTIVLMNRIDISHLPLRPTIHKKNATIAQVQGNQSFVNHLQKATKNGTLKISKHANERMIERNIHISEQEWKQMSQKVYEARAKGVKQPLVLMNQAALIVSAKNETVITAMERSETKNQIFTNIDGTIVL